Protein AF-A0A3Q3ERE9-F1 (afdb_monomer)

Radius of gyration: 40.58 Å; Cα contacts (8 Å, |Δi|>4): 158; chains: 1; bounding box: 87×91×85 Å

Sequence (249 aa):
MAESADMEQLLVSFKKFAIHGDTKATGKELNGKNWAKLCKDCKIIDGKGVTSTDVDIVFSKVKQKTSRVITYEEFRRALEDLAPKRFKGQSKEEAVESIFKLVEGKEPNNVGVTKVAKKGAVDRLTDASKYTGSHKERFDETGKGKGREGREELVENTGYVGSYRNAGTYDTKPSFSGSRLHVLTFLQRSNNPGQKETLKELRLCCILCSLFTFLCYFASICFTVFYKSIRRHLHPLTDNYFQLFRINL

Organism: NCBI:txid56723

Nearest PDB structures (foldseek):
  2jrf-assembly1_A  TM=6.034E-01  e=4.380E-16  Homo sapiens
  1wlm-assembly1_A  TM=7.510E-01  e=6.098E-13  Mus musculus
  7sqc-assembly1_2E  TM=7.998E-01  e=1.387E-02  Chlamydomonas reinhardtii
  7n6g-assembly1_5Z  TM=8.631E-01  e=5.033E-01  Chlamydomonas reinhardtii
  7n6g-assembly1_1S  TM=3.176E-01  e=3.587E+00  Chlamydomonas reinhardtii

Secondary structure (DSSP, 8-state):
-HHHHHHHHHHHHHHHHHSTT-TT--SSEEEHHHHHHHHHHTT---SSSS-HHHHHHHHHHHS-TT-SEEEHHHHHHHHHHHHHHHSTTS-HHHHHHHHHHHHTT-----TT------SHHHHHHH-GGG--THHHHTB-TTS-B-TTTTTS-----SS--TT-S-TT-SS---------------S-----TTSSSHHHHHHHHHHHHHHHHHHHHHHHHHHHHHHHHHTTS--SSSSSSSSSSSS--

Structure (mmCIF, N/CA/C/O backbone):
data_AF-A0A3Q3ERE9-F1
#
_entry.id   AF-A0A3Q3ERE9-F1
#
loop_
_atom_site.group_PDB
_atom_site.id
_atom_site.type_symbol
_atom_site.label_atom_id
_atom_site.label_alt_id
_atom_site.label_comp_id
_atom_site.label_asym_id
_atom_site.label_entity_id
_atom_site.label_seq_id
_atom_site.pdbx_PDB_ins_code
_atom_site.Cartn_x
_atom_site.Cartn_y
_atom_site.Cartn_z
_atom_site.occupancy
_atom_site.B_iso_or_equiv
_atom_site.auth_seq_id
_atom_site.auth_comp_id
_atom_site.auth_asym_id
_atom_site.auth_atom_id
_atom_site.pdbx_PDB_model_num
ATOM 1 N N . MET A 1 1 ? 5.428 18.338 24.657 1.00 47.59 1 MET A N 1
ATOM 2 C CA . MET A 1 1 ? 6.675 17.962 23.949 1.00 47.59 1 MET A CA 1
ATOM 3 C C . MET A 1 1 ? 6.671 16.513 23.454 1.00 47.59 1 MET A C 1
ATOM 5 O O . MET A 1 1 ? 7.331 16.265 22.459 1.00 47.59 1 MET A O 1
ATOM 9 N N . ALA A 1 2 ? 5.948 15.572 24.086 1.00 54.53 2 ALA A N 1
ATOM 10 C CA . ALA A 1 2 ? 5.851 14.181 23.607 1.00 54.53 2 ALA A CA 1
ATOM 11 C C . ALA A 1 2 ? 4.916 14.015 22.387 1.00 54.53 2 ALA A C 1
ATOM 13 O O . ALA A 1 2 ? 5.331 13.447 21.386 1.00 54.53 2 ALA A O 1
ATOM 14 N N . GLU A 1 3 ? 3.726 14.630 22.399 1.00 57.66 3 GLU A N 1
ATOM 15 C CA . GLU A 1 3 ? 2.745 14.499 21.300 1.00 57.66 3 GLU A CA 1
ATOM 16 C C . GLU A 1 3 ? 3.256 14.970 19.925 1.00 57.66 3 GLU A C 1
ATOM 18 O O . GLU A 1 3 ? 2.825 14.462 18.894 1.00 57.66 3 GLU A O 1
ATOM 23 N N . SER A 1 4 ? 4.189 15.928 19.869 1.00 62.47 4 SER A N 1
ATOM 24 C CA . SER A 1 4 ? 4.764 16.385 18.597 1.00 62.47 4 SER A CA 1
ATOM 25 C C . SER A 1 4 ? 5.722 15.363 17.979 1.00 62.47 4 SER A C 1
ATOM 27 O O . SER A 1 4 ? 5.799 15.274 16.757 1.00 62.47 4 SER A O 1
ATOM 29 N N . ALA A 1 5 ? 6.427 14.579 18.800 1.00 69.00 5 ALA A N 1
ATOM 30 C CA . ALA A 1 5 ? 7.388 13.587 18.323 1.00 69.00 5 ALA A CA 1
ATOM 31 C C . ALA A 1 5 ? 6.684 12.353 17.735 1.00 69.00 5 ALA A C 1
ATOM 33 O O . ALA A 1 5 ? 7.077 11.862 16.676 1.00 69.00 5 ALA A O 1
ATOM 34 N N . ASP A 1 6 ? 5.602 11.906 18.371 1.00 71.06 6 ASP A N 1
ATOM 35 C CA . ASP A 1 6 ? 4.792 10.771 17.906 1.00 71.06 6 ASP A CA 1
ATOM 36 C C . ASP A 1 6 ? 4.161 11.089 16.536 1.00 71.06 6 ASP A C 1
ATOM 38 O O . ASP A 1 6 ? 4.227 10.317 15.573 1.00 71.06 6 ASP A O 1
ATOM 42 N N . MET A 1 7 ? 3.690 12.331 16.387 1.00 76.94 7 MET A N 1
ATOM 43 C CA . MET A 1 7 ? 3.167 12.867 15.132 1.00 76.94 7 MET A CA 1
ATOM 44 C C . MET A 1 7 ? 4.201 12.930 13.997 1.00 76.94 7 MET A C 1
ATOM 46 O O . MET A 1 7 ? 3.848 12.719 12.830 1.00 76.94 7 MET A O 1
ATOM 50 N N . GLU A 1 8 ? 5.471 13.196 14.306 1.00 84.88 8 GLU A N 1
ATOM 51 C CA . GLU A 1 8 ? 6.558 13.162 13.323 1.00 84.88 8 GLU A CA 1
ATOM 52 C C . GLU A 1 8 ? 6.889 11.729 12.892 1.00 84.88 8 GLU A C 1
ATOM 54 O O . GLU A 1 8 ? 7.073 11.473 11.698 1.00 84.88 8 GLU A O 1
ATOM 59 N N . GLN A 1 9 ? 6.911 10.774 13.825 1.00 86.94 9 GLN A N 1
ATOM 60 C CA . GLN A 1 9 ? 7.178 9.365 13.517 1.00 86.94 9 GLN A CA 1
ATOM 61 C C . GLN A 1 9 ? 6.081 8.740 12.649 1.00 86.94 9 GLN A C 1
ATOM 63 O O . GLN A 1 9 ? 6.376 7.963 11.727 1.00 86.94 9 GLN A O 1
ATOM 68 N N . LEU A 1 10 ? 4.823 9.118 12.884 1.00 88.56 10 LEU A N 1
ATOM 69 C CA . LEU A 1 10 ? 3.699 8.730 12.037 1.00 88.56 10 LEU A CA 1
ATOM 70 C C . LEU A 1 10 ? 3.871 9.262 10.607 1.00 88.56 10 LEU A C 1
ATOM 72 O O . LEU A 1 10 ? 3.704 8.520 9.635 1.00 88.56 10 LEU A O 1
ATOM 76 N N . LEU A 1 11 ? 4.277 10.527 10.466 1.00 89.50 11 LEU A N 1
ATOM 77 C CA . LEU A 1 11 ? 4.526 11.169 9.174 1.00 89.50 11 LEU A CA 1
ATOM 78 C C . LEU A 1 11 ? 5.708 10.523 8.435 1.00 89.50 11 LEU A C 1
ATOM 80 O O . LEU A 1 11 ? 5.634 10.279 7.227 1.00 89.50 11 LEU A O 1
ATOM 84 N N . VAL A 1 12 ? 6.789 10.194 9.145 1.00 91.31 12 VAL A N 1
ATOM 85 C CA . VAL A 1 12 ? 7.937 9.467 8.581 1.00 91.31 12 VAL A CA 1
ATOM 86 C C . VAL A 1 12 ? 7.499 8.109 8.038 1.00 91.31 12 VAL A C 1
ATOM 88 O O . VAL A 1 12 ? 7.848 7.757 6.909 1.00 91.31 12 VAL A O 1
ATOM 91 N N . SER A 1 13 ? 6.697 7.371 8.803 1.00 91.19 13 SER A N 1
ATOM 92 C CA . SER A 1 13 ? 6.169 6.070 8.384 1.00 91.19 13 SER A CA 1
ATOM 93 C C . SER A 1 13 ? 5.271 6.233 7.151 1.00 91.19 13 SER A C 1
ATOM 95 O O . SER A 1 13 ? 5.498 5.575 6.135 1.00 91.19 13 SER A O 1
ATOM 97 N N . PHE A 1 14 ? 4.348 7.201 7.160 1.00 92.00 14 PHE A N 1
ATOM 98 C CA . PHE A 1 14 ? 3.516 7.553 6.003 1.00 92.00 14 PHE A CA 1
ATOM 99 C C . PHE A 1 14 ? 4.353 7.812 4.742 1.00 92.00 14 PHE A C 1
ATOM 101 O O . PHE A 1 14 ? 4.089 7.211 3.700 1.00 92.00 14 PHE A O 1
ATOM 108 N N . LYS A 1 15 ? 5.408 8.632 4.835 1.00 91.75 15 LYS A N 1
ATOM 109 C CA . LYS A 1 15 ? 6.308 8.923 3.706 1.00 91.75 15 LYS A CA 1
ATOM 110 C C . LYS A 1 15 ? 6.976 7.663 3.158 1.00 91.75 15 LYS A C 1
ATOM 112 O O . LYS A 1 15 ? 7.018 7.494 1.940 1.00 91.75 15 LYS A O 1
ATOM 117 N N . LYS A 1 16 ? 7.458 6.766 4.028 1.00 91.12 16 LYS A N 1
ATOM 118 C CA . LYS A 1 16 ? 8.084 5.494 3.618 1.00 91.12 16 LYS A CA 1
ATOM 119 C C . LYS A 1 16 ? 7.116 4.613 2.827 1.00 91.12 16 LYS A C 1
ATOM 121 O O . LYS A 1 16 ? 7.507 4.042 1.811 1.00 91.12 16 LYS A O 1
ATOM 126 N N . PHE A 1 17 ? 5.854 4.527 3.250 1.00 91.25 17 PHE A N 1
ATOM 127 C CA . PHE A 1 17 ? 4.822 3.790 2.513 1.00 91.25 17 PHE A CA 1
ATOM 128 C C . PHE A 1 17 ? 4.352 4.525 1.248 1.00 91.25 17 PHE A C 1
ATOM 130 O O . PHE A 1 17 ? 4.029 3.877 0.256 1.00 91.25 17 PHE A O 1
ATOM 137 N N . ALA A 1 18 ? 4.346 5.858 1.237 1.00 91.69 18 ALA A N 1
ATOM 138 C CA . ALA A 1 18 ? 3.939 6.661 0.087 1.00 91.69 18 ALA A CA 1
ATOM 139 C C . ALA A 1 18 ? 4.887 6.507 -1.113 1.00 91.69 18 ALA A C 1
ATOM 141 O O . ALA A 1 18 ? 4.423 6.342 -2.237 1.00 91.69 18 ALA A O 1
ATOM 142 N N . ILE A 1 19 ? 6.203 6.474 -0.880 1.00 91.12 19 ILE A N 1
ATOM 143 C CA . ILE A 1 19 ? 7.209 6.272 -1.943 1.00 91.12 19 ILE A CA 1
ATOM 144 C C . ILE A 1 19 ? 7.389 4.801 -2.348 1.00 91.12 19 ILE A C 1
ATOM 146 O O . ILE A 1 19 ? 8.112 4.480 -3.292 1.00 91.12 19 ILE A O 1
ATOM 150 N N . HIS A 1 20 ? 6.778 3.874 -1.611 1.00 88.44 20 HIS A N 1
ATOM 151 C CA . HIS A 1 20 ? 7.013 2.453 -1.803 1.00 88.44 20 HIS A CA 1
ATOM 152 C C . HIS A 1 20 ? 6.483 1.969 -3.159 1.00 88.44 20 HIS A C 1
ATOM 154 O O . HIS A 1 20 ? 5.285 2.031 -3.436 1.00 88.44 20 HIS A O 1
ATOM 160 N N . GLY A 1 21 ? 7.383 1.434 -3.987 1.00 82.81 21 GLY A N 1
ATOM 161 C CA . GLY A 1 21 ? 7.050 0.852 -5.288 1.00 82.81 21 GLY A CA 1
ATOM 162 C C . GLY A 1 21 ? 6.813 1.862 -6.414 1.00 82.81 21 GLY A C 1
ATOM 163 O O . GLY A 1 21 ? 6.574 1.426 -7.537 1.00 82.81 21 GLY A O 1
ATOM 164 N N . ASP A 1 22 ? 6.914 3.167 -6.144 1.00 80.62 22 ASP A N 1
ATOM 165 C CA . ASP A 1 22 ? 6.691 4.220 -7.135 1.00 80.62 22 ASP A CA 1
ATOM 166 C C . ASP A 1 22 ? 7.831 5.249 -7.076 1.00 80.62 22 ASP A C 1
ATOM 168 O O . ASP A 1 22 ? 7.859 6.151 -6.241 1.00 80.62 22 ASP A O 1
ATOM 172 N N . THR A 1 23 ? 8.826 5.096 -7.954 1.00 78.31 23 THR A N 1
ATOM 173 C CA . THR A 1 23 ? 10.078 5.879 -7.919 1.00 78.31 23 THR A CA 1
ATOM 174 C C . THR A 1 23 ? 9.893 7.365 -8.228 1.00 78.31 23 THR A C 1
ATOM 176 O O . THR A 1 23 ? 10.812 8.152 -8.015 1.00 78.31 23 THR A O 1
ATOM 179 N N . LYS A 1 24 ? 8.716 7.760 -8.725 1.00 81.00 24 LYS A N 1
ATOM 180 C CA . LYS A 1 24 ? 8.357 9.154 -9.023 1.00 81.00 24 LYS A CA 1
ATOM 181 C C . LYS A 1 24 ? 7.573 9.831 -7.896 1.00 81.00 24 LYS A C 1
ATOM 183 O O . LYS A 1 24 ? 7.358 11.040 -7.957 1.00 81.00 24 LYS A O 1
ATOM 188 N N . ALA A 1 25 ? 7.110 9.080 -6.898 1.00 83.88 25 ALA A N 1
ATOM 189 C CA . ALA A 1 25 ? 6.264 9.625 -5.848 1.00 83.88 25 ALA A CA 1
ATOM 190 C C . ALA A 1 25 ? 7.058 10.546 -4.907 1.00 83.88 25 ALA A C 1
ATOM 192 O O . ALA A 1 25 ? 8.136 10.208 -4.429 1.00 83.88 25 ALA A O 1
ATOM 193 N N . THR A 1 26 ? 6.491 11.712 -4.590 1.00 81.00 26 THR A N 1
ATOM 194 C CA . THR A 1 26 ? 7.110 12.718 -3.703 1.00 81.00 26 THR A CA 1
ATOM 195 C C . THR A 1 26 ? 6.908 12.408 -2.211 1.00 81.00 26 THR A C 1
ATOM 197 O O . THR A 1 26 ? 7.398 13.132 -1.350 1.00 81.00 26 THR A O 1
ATOM 200 N N . GLY A 1 27 ? 6.143 11.362 -1.879 1.00 84.06 27 GLY A N 1
ATOM 201 C CA . GLY A 1 27 ? 5.824 11.002 -0.493 1.00 84.06 27 GLY A CA 1
ATOM 202 C C . GLY A 1 27 ? 4.788 11.911 0.186 1.00 84.06 27 GLY A C 1
ATOM 203 O O . GLY A 1 27 ? 4.630 11.850 1.401 1.00 84.06 27 GLY A O 1
ATOM 204 N N . LYS A 1 28 ? 4.104 12.773 -0.580 1.00 87.94 28 LYS A N 1
ATOM 205 C CA . LYS A 1 28 ? 3.024 13.652 -0.088 1.00 87.94 28 LYS A CA 1
ATOM 206 C C . LYS A 1 28 ? 1.650 12.976 -0.094 1.00 87.94 28 LYS A C 1
ATOM 208 O O . LYS A 1 28 ? 0.767 13.369 0.661 1.00 87.94 28 LYS A O 1
ATOM 213 N N . GLU A 1 29 ? 1.490 11.968 -0.941 1.00 91.44 29 GLU A N 1
ATOM 214 C CA . GLU A 1 29 ? 0.224 11.305 -1.236 1.00 91.44 29 GLU A CA 1
ATOM 215 C C . GLU A 1 29 ? 0.404 9.789 -1.161 1.00 91.44 29 GLU A C 1
ATOM 217 O O . GLU A 1 29 ? 1.455 9.262 -1.530 1.00 91.44 29 GLU A O 1
ATOM 222 N N . LEU A 1 30 ? -0.629 9.085 -0.702 1.00 92.25 30 LEU A N 1
ATOM 223 C CA . LEU A 1 30 ? -0.622 7.638 -0.516 1.00 92.25 30 LEU A CA 1
ATOM 224 C C . LEU A 1 30 ? -1.671 6.976 -1.413 1.00 92.25 30 LEU A C 1
ATOM 226 O O . LEU A 1 30 ? -2.850 7.319 -1.380 1.00 92.25 30 LEU A O 1
ATOM 230 N N . ASN A 1 31 ? -1.249 5.993 -2.207 1.00 92.56 31 ASN A N 1
ATOM 231 C CA . ASN A 1 31 ? -2.138 5.193 -3.053 1.00 92.56 31 ASN A CA 1
ATOM 232 C C . ASN A 1 31 ? -2.870 4.118 -2.224 1.00 92.56 31 ASN A C 1
ATOM 234 O O . ASN A 1 31 ? -2.303 3.578 -1.273 1.00 92.56 31 ASN A O 1
ATOM 238 N N . GLY A 1 32 ? -4.082 3.734 -2.632 1.00 91.69 32 GLY A N 1
ATOM 239 C CA . GLY A 1 32 ? -4.880 2.675 -2.002 1.00 91.69 32 GLY A CA 1
ATOM 240 C C . GLY A 1 32 ? -4.139 1.343 -1.862 1.00 91.69 32 GLY A C 1
ATOM 241 O O . GLY A 1 32 ? -4.223 0.694 -0.823 1.00 91.69 32 GLY A O 1
ATOM 242 N N . LYS A 1 33 ? -3.307 0.973 -2.847 1.00 91.19 33 LYS A N 1
ATOM 243 C CA . LYS A 1 33 ? -2.449 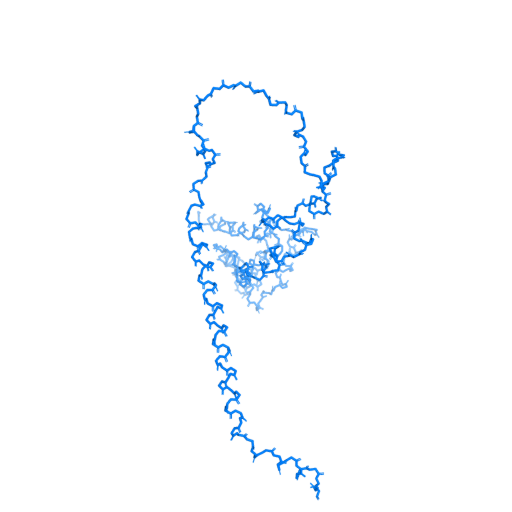-0.224 -2.747 1.00 91.19 33 LYS A CA 1
ATOM 244 C C . LYS A 1 33 ? -1.460 -0.132 -1.577 1.00 91.19 33 LYS A C 1
ATOM 246 O O . LYS A 1 33 ? -1.280 -1.104 -0.841 1.00 91.19 33 LYS A O 1
ATOM 251 N N . ASN A 1 34 ? -0.814 1.022 -1.412 1.00 92.50 34 ASN A N 1
ATOM 252 C CA . ASN A 1 34 ? 0.181 1.239 -0.362 1.00 92.50 34 ASN A CA 1
ATOM 253 C C . ASN A 1 34 ? -0.485 1.421 1.007 1.00 92.50 34 ASN A C 1
ATOM 255 O O . ASN A 1 34 ? 0.049 0.938 1.999 1.00 92.50 34 ASN A O 1
ATOM 259 N N . TRP A 1 35 ? -1.679 2.014 1.053 1.00 93.94 35 TRP A N 1
ATOM 260 C CA . TRP A 1 35 ? -2.539 2.045 2.237 1.00 93.94 35 TRP A CA 1
ATOM 261 C C . TRP A 1 35 ? -2.904 0.636 2.716 1.00 93.94 35 TRP A C 1
ATOM 263 O O . TRP A 1 35 ? -2.627 0.281 3.860 1.00 93.94 35 TRP A O 1
ATOM 273 N N . ALA A 1 36 ? -3.418 -0.217 1.827 1.00 92.94 36 ALA A 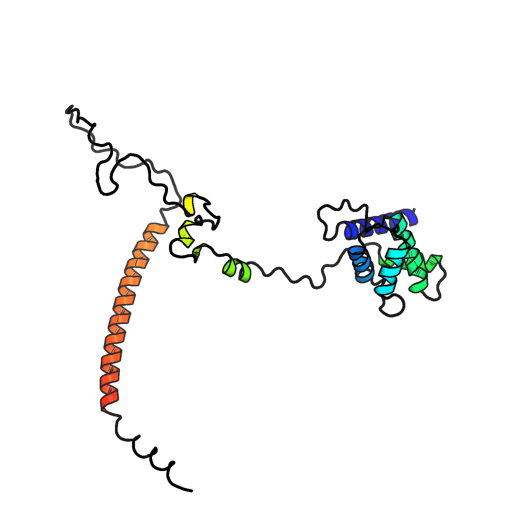N 1
ATOM 274 C CA . ALA A 1 36 ? -3.727 -1.601 2.169 1.00 92.94 36 ALA A CA 1
ATOM 275 C C . ALA A 1 36 ? -2.478 -2.370 2.638 1.00 92.94 36 ALA A C 1
ATOM 277 O O . ALA A 1 36 ? -2.564 -3.197 3.547 1.00 92.94 36 ALA A O 1
ATOM 278 N N . LYS A 1 37 ? -1.303 -2.088 2.053 1.00 91.44 37 LYS A N 1
ATOM 279 C CA . LYS A 1 37 ? -0.020 -2.649 2.504 1.00 91.44 37 LYS A CA 1
ATOM 280 C C . LYS A 1 37 ? 0.353 -2.165 3.908 1.00 91.44 37 LYS A C 1
ATOM 282 O O . LYS A 1 37 ? 0.687 -2.996 4.744 1.00 91.44 37 LYS A O 1
ATOM 287 N N . LEU A 1 38 ? 0.239 -0.867 4.184 1.00 92.69 38 LEU A N 1
ATOM 288 C CA . LEU A 1 38 ? 0.490 -0.285 5.504 1.00 92.69 38 LEU A CA 1
ATOM 289 C C . LEU A 1 38 ? -0.391 -0.947 6.562 1.00 92.69 38 LEU A C 1
ATOM 291 O O . LEU A 1 38 ? 0.124 -1.404 7.578 1.00 92.69 38 LEU A O 1
ATOM 295 N N . CYS A 1 39 ? -1.693 -1.098 6.305 1.00 92.38 39 CYS A N 1
ATOM 296 C CA . CYS A 1 39 ? -2.602 -1.746 7.250 1.00 92.38 39 CYS A CA 1
ATOM 297 C C . CYS A 1 39 ? -2.252 -3.222 7.515 1.00 92.38 39 CYS A C 1
ATOM 299 O O . CYS A 1 39 ? -2.465 -3.709 8.628 1.00 92.38 39 CYS A O 1
ATOM 301 N N . LYS A 1 40 ? -1.685 -3.932 6.531 1.00 90.25 40 LYS A N 1
ATOM 302 C CA . LYS A 1 40 ? -1.185 -5.308 6.700 1.00 90.25 40 LYS A CA 1
ATOM 303 C C . LYS A 1 40 ? 0.126 -5.344 7.490 1.00 90.25 40 LYS A C 1
ATOM 305 O O . LYS A 1 40 ? 0.206 -6.048 8.494 1.00 90.25 40 LYS A O 1
ATOM 310 N N . ASP A 1 41 ? 1.121 -4.553 7.095 1.00 89.81 41 ASP A N 1
ATOM 311 C CA . ASP A 1 41 ? 2.460 -4.531 7.707 1.00 89.81 41 ASP A CA 1
ATOM 312 C C . ASP A 1 41 ? 2.416 -3.994 9.157 1.00 89.81 41 ASP A C 1
ATOM 314 O O . ASP A 1 41 ? 3.118 -4.472 10.061 1.00 89.81 41 ASP A O 1
ATOM 318 N N . CYS A 1 42 ? 1.513 -3.048 9.423 1.00 90.50 42 CYS A N 1
ATOM 319 C CA . CYS A 1 42 ? 1.247 -2.513 10.758 1.00 90.50 42 CYS A CA 1
ATOM 320 C C . CYS A 1 42 ? 0.346 -3.428 11.605 1.00 90.50 42 CYS A C 1
ATOM 322 O O . CYS A 1 42 ? 0.171 -3.174 12.792 1.00 90.50 42 CYS A O 1
ATOM 324 N N . LYS A 1 43 ? -0.170 -4.534 11.040 1.00 87.69 43 LYS A N 1
ATOM 325 C CA . LYS A 1 43 ? -1.105 -5.473 11.691 1.00 87.69 43 LYS A CA 1
ATOM 326 C C . LYS A 1 43 ? -2.419 -4.821 12.156 1.00 87.69 43 LYS A C 1
ATOM 328 O O . LYS A 1 43 ? -3.062 -5.315 13.085 1.00 87.69 43 LYS A O 1
ATOM 333 N N . ILE A 1 44 ? -2.840 -3.744 11.484 1.00 88.81 44 ILE A N 1
ATOM 334 C CA . ILE A 1 44 ? -4.146 -3.086 11.685 1.00 88.81 44 ILE A CA 1
ATOM 335 C C . ILE A 1 44 ? -5.283 -4.016 11.245 1.00 88.81 44 ILE A C 1
ATOM 337 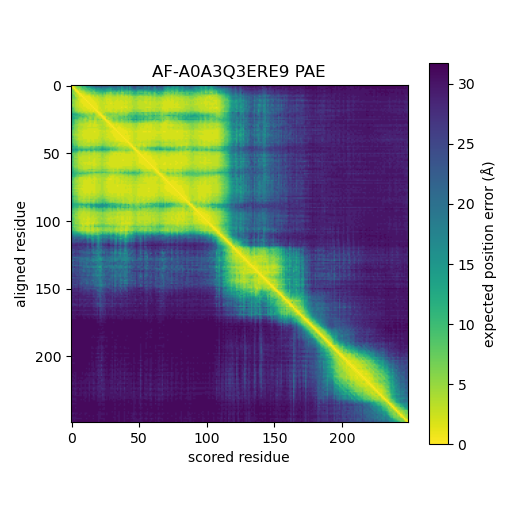O O . ILE A 1 44 ? -6.344 -4.035 11.865 1.00 88.81 44 ILE A O 1
ATOM 341 N N . ILE A 1 45 ? -5.040 -4.848 10.231 1.00 89.25 45 ILE A N 1
ATOM 342 C CA . ILE A 1 45 ? -5.918 -5.963 9.860 1.00 89.25 45 ILE A CA 1
ATOM 343 C C . ILE A 1 45 ? -5.625 -7.131 10.815 1.00 89.25 45 ILE A C 1
ATOM 345 O O . ILE A 1 45 ? -4.537 -7.703 10.777 1.00 89.25 45 ILE A O 1
ATOM 349 N N . ASP A 1 46 ? -6.572 -7.465 11.698 1.00 82.75 46 ASP A N 1
ATOM 350 C CA . ASP A 1 46 ? -6.501 -8.624 12.616 1.00 82.75 46 ASP A CA 1
ATOM 351 C C . ASP A 1 46 ? -7.101 -9.888 12.009 1.00 82.75 46 ASP A C 1
ATOM 353 O O . ASP A 1 46 ? 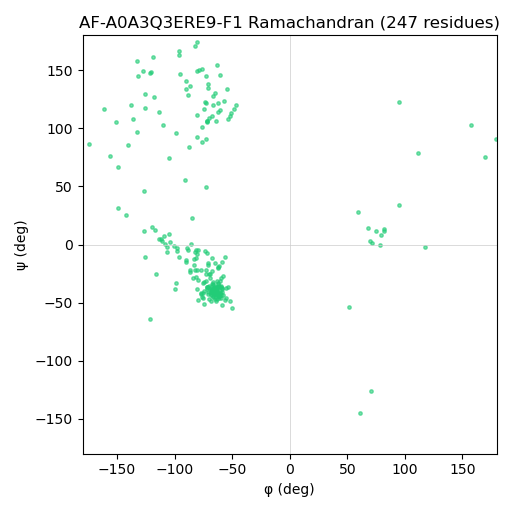-6.946 -10.967 12.580 1.00 82.75 46 ASP A O 1
ATOM 357 N N . GLY A 1 47 ? -7.833 -9.761 10.899 1.00 77.25 47 GLY A N 1
ATOM 358 C CA . GLY A 1 47 ? -8.649 -10.851 10.372 1.00 77.25 47 GLY A CA 1
ATOM 359 C C . GLY A 1 47 ? -9.839 -11.208 11.271 1.00 77.25 47 GLY A C 1
ATOM 360 O O . GLY A 1 47 ? -10.430 -12.266 11.082 1.00 77.25 47 GLY A O 1
ATOM 361 N N . LYS A 1 48 ? -10.191 -10.351 12.243 1.00 79.69 48 LYS A N 1
ATOM 362 C CA . LYS A 1 48 ? -11.334 -10.539 13.150 1.00 79.69 48 LYS A CA 1
ATOM 363 C C . LYS A 1 48 ? -12.316 -9.377 13.042 1.00 79.69 48 LYS A C 1
ATOM 365 O O . LYS A 1 48 ? -13.460 -9.577 12.654 1.00 79.69 48 LYS A O 1
ATOM 370 N N . GLY A 1 49 ? -11.876 -8.175 13.414 1.00 79.56 49 GLY A N 1
ATOM 371 C CA . GLY A 1 49 ? -12.698 -6.967 13.430 1.00 79.56 49 GLY A CA 1
ATOM 372 C C . GLY A 1 49 ? -12.490 -6.076 12.211 1.00 79.56 49 GLY A C 1
ATOM 373 O O . GLY A 1 49 ? -13.456 -5.518 11.702 1.00 79.56 49 GLY A O 1
ATOM 374 N N . VAL A 1 50 ? -11.248 -5.959 11.736 1.00 88.19 50 VAL A N 1
ATOM 375 C CA . VAL A 1 50 ? -10.884 -5.150 10.568 1.00 88.19 50 VAL A CA 1
ATOM 376 C C . VAL A 1 50 ? -10.423 -6.076 9.453 1.00 88.19 50 VAL A C 1
ATOM 378 O O . VAL A 1 50 ? -9.382 -6.730 9.556 1.00 88.19 50 VAL A O 1
ATOM 381 N N . THR A 1 51 ? -11.201 -6.119 8.373 1.00 91.88 51 THR A N 1
ATOM 382 C CA . THR A 1 51 ? -10.891 -6.903 7.170 1.00 91.88 51 THR A CA 1
ATOM 383 C C . THR A 1 51 ? -10.209 -6.048 6.097 1.00 91.88 51 THR A C 1
ATOM 385 O O . THR A 1 51 ? -10.216 -4.820 6.165 1.00 91.88 51 THR A O 1
ATOM 388 N N . SER A 1 52 ? -9.626 -6.673 5.065 1.00 90.81 52 SER A N 1
ATOM 389 C CA . SER A 1 52 ? -9.101 -5.924 3.908 1.00 90.81 52 SER A CA 1
ATOM 390 C C . SER A 1 52 ? -10.188 -5.099 3.219 1.00 90.81 52 SER A C 1
ATOM 392 O O . SER A 1 52 ? -9.939 -3.965 2.831 1.00 90.81 52 SER A O 1
ATOM 394 N N . THR A 1 53 ? -11.406 -5.638 3.145 1.00 93.00 53 THR A N 1
ATOM 395 C CA . THR A 1 53 ? -12.560 -4.945 2.571 1.00 93.00 53 THR A CA 1
ATOM 396 C C . THR A 1 53 ? -12.908 -3.691 3.370 1.00 93.00 53 THR A C 1
ATOM 398 O O . THR A 1 53 ? -13.158 -2.646 2.779 1.00 93.00 53 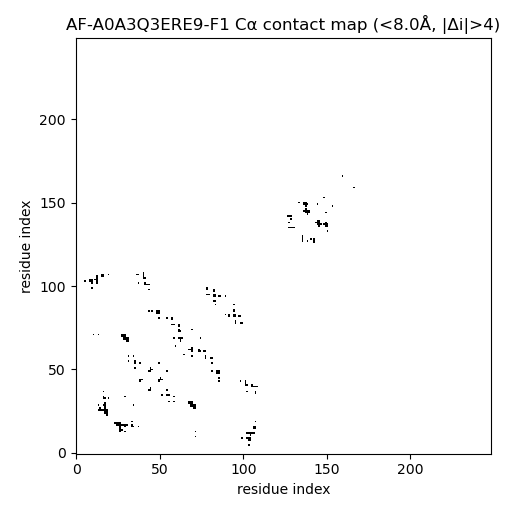THR A O 1
ATOM 401 N N . ASP A 1 54 ? -12.865 -3.745 4.707 1.00 91.75 54 ASP A N 1
ATOM 402 C CA . ASP A 1 54 ? -13.079 -2.559 5.549 1.00 91.75 54 ASP A CA 1
ATOM 403 C C . ASP A 1 54 ? -12.044 -1.466 5.284 1.00 91.75 54 ASP A C 1
ATOM 405 O O . ASP A 1 54 ? -12.392 -0.288 5.216 1.00 91.75 54 ASP A O 1
ATOM 409 N N . VAL A 1 55 ? -10.779 -1.856 5.125 1.00 93.62 55 VAL A N 1
ATOM 410 C CA . VAL A 1 55 ? -9.671 -0.940 4.833 1.00 93.62 55 VAL A CA 1
ATOM 411 C C . VAL A 1 55 ? -9.877 -0.240 3.486 1.00 93.62 55 VAL A C 1
ATOM 413 O O . VAL A 1 55 ? -9.674 0.974 3.395 1.00 93.62 55 VAL A O 1
ATOM 416 N N . ASP A 1 56 ? -10.338 -0.970 2.468 1.00 93.06 56 ASP A N 1
ATOM 417 C CA . ASP A 1 56 ? -10.647 -0.425 1.140 1.00 93.06 56 ASP A CA 1
ATOM 418 C C . ASP A 1 56 ? -11.898 0.477 1.148 1.00 93.06 56 ASP A C 1
ATOM 420 O O . ASP A 1 56 ? -11.937 1.510 0.466 1.00 93.06 56 ASP A O 1
ATOM 424 N N . ILE A 1 57 ? -12.909 0.138 1.959 1.00 94.06 57 ILE A N 1
ATOM 425 C CA . ILE A 1 57 ? -14.103 0.973 2.168 1.00 94.06 57 ILE A CA 1
ATOM 426 C C . ILE A 1 57 ? -13.716 2.294 2.836 1.00 94.06 57 ILE A C 1
ATOM 428 O O . ILE A 1 57 ? -14.115 3.355 2.357 1.00 94.06 57 ILE A O 1
ATOM 432 N N . VAL A 1 58 ? -12.925 2.253 3.915 1.00 94.56 58 VAL A N 1
ATOM 433 C CA . VAL 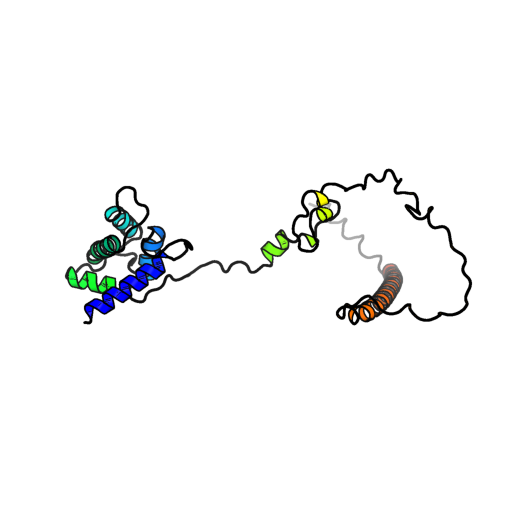A 1 58 ? -12.481 3.466 4.620 1.00 94.56 58 VAL A CA 1
ATOM 434 C C . VAL A 1 58 ? -11.643 4.345 3.698 1.00 94.56 58 VAL A C 1
ATOM 436 O O . VAL A 1 58 ? -11.900 5.544 3.617 1.00 94.56 58 VAL A O 1
ATOM 439 N N . PHE A 1 59 ? -10.724 3.758 2.926 1.00 94.50 59 PHE A N 1
ATOM 440 C CA . PHE A 1 59 ? -9.960 4.495 1.918 1.00 94.50 59 PHE A CA 1
ATOM 441 C C . PHE A 1 59 ? -10.879 5.224 0.932 1.00 94.50 59 PHE A C 1
ATOM 443 O O . PHE A 1 59 ? -10.701 6.407 0.649 1.00 94.50 59 PHE A O 1
ATOM 450 N N . SER A 1 60 ? -11.903 4.524 0.438 1.00 94.38 60 SER A N 1
ATOM 451 C CA . SER A 1 60 ? -12.866 5.081 -0.512 1.00 94.38 60 SER A CA 1
ATOM 452 C C . SER A 1 60 ? -13.780 6.146 0.090 1.00 94.38 60 SER A C 1
ATOM 454 O O . SER A 1 60 ? -14.260 7.006 -0.644 1.00 94.38 60 SER A O 1
ATOM 456 N N . LYS A 1 61 ? -14.001 6.100 1.406 1.00 93.81 61 LYS A N 1
ATOM 457 C CA . LYS A 1 61 ? -14.794 7.074 2.158 1.00 93.81 61 LYS A CA 1
ATOM 458 C C . LYS A 1 61 ? -14.028 8.376 2.402 1.00 93.81 61 LYS A C 1
ATOM 460 O O . LYS A 1 61 ? -14.623 9.441 2.276 1.00 93.81 61 LYS A O 1
ATOM 465 N N . VAL A 1 62 ? -12.744 8.298 2.766 1.00 93.62 62 VAL A N 1
ATOM 466 C CA . VAL A 1 62 ? -11.943 9.493 3.094 1.00 93.62 62 VAL A CA 1
ATOM 467 C C . VAL A 1 62 ? -11.404 10.210 1.864 1.00 93.62 62 VAL A C 1
ATOM 469 O O . VAL A 1 62 ? -11.184 11.415 1.920 1.00 93.62 62 VAL A O 1
ATOM 472 N N . LYS A 1 63 ? -11.189 9.488 0.758 1.00 92.75 63 LYS A N 1
ATOM 473 C CA . LYS A 1 63 ? -10.670 10.073 -0.477 1.00 92.75 63 LYS A CA 1
ATOM 474 C C . LYS A 1 63 ? -11.753 10.850 -1.216 1.00 92.75 63 LYS A C 1
ATOM 476 O O . LYS A 1 63 ? -12.925 10.473 -1.232 1.00 92.75 63 LYS A O 1
ATOM 481 N N . GLN A 1 64 ? -11.345 11.874 -1.955 1.00 90.38 64 GLN A N 1
ATOM 482 C CA . GLN A 1 64 ? -12.245 12.572 -2.875 1.00 90.38 64 GLN A CA 1
ATOM 483 C C . GLN A 1 64 ? -12.788 11.621 -3.965 1.00 90.38 64 GLN A C 1
ATOM 485 O O . GLN A 1 64 ? -12.072 10.731 -4.434 1.00 90.38 64 GLN A O 1
ATOM 490 N N . LYS A 1 65 ? -14.043 11.825 -4.410 1.00 84.31 65 LYS A N 1
ATOM 491 C CA . LYS A 1 65 ? -14.825 10.888 -5.261 1.00 84.31 65 LYS A CA 1
ATOM 492 C C . LYS A 1 65 ? -14.180 10.465 -6.596 1.00 84.31 65 LYS A C 1
ATOM 494 O O . LYS A 1 65 ? -14.620 9.484 -7.182 1.00 84.31 65 LYS A O 1
ATOM 499 N N . THR A 1 66 ? -13.090 11.096 -7.020 1.00 86.69 66 THR A N 1
ATOM 500 C CA . THR A 1 66 ? -12.353 10.760 -8.254 1.00 86.69 66 THR A CA 1
ATOM 501 C C . THR A 1 66 ? -10.864 10.487 -8.005 1.00 86.69 66 THR A C 1
ATOM 503 O O . THR A 1 66 ? -10.165 9.971 -8.877 1.00 86.69 66 THR A O 1
ATOM 506 N N . SER A 1 67 ? -10.363 10.785 -6.803 1.00 88.88 67 SER A N 1
ATOM 507 C CA . SER A 1 67 ? -8.950 10.607 -6.483 1.00 88.88 67 SER A CA 1
ATOM 508 C C . SER A 1 67 ? -8.591 9.127 -6.330 1.00 88.88 67 SER A C 1
ATOM 510 O O . SER A 1 67 ? -9.381 8.311 -5.838 1.00 88.88 67 SER A O 1
ATOM 512 N N . ARG A 1 68 ? -7.371 8.777 -6.749 1.00 89.56 68 ARG A N 1
ATOM 513 C CA . ARG A 1 68 ? -6.754 7.456 -6.528 1.00 89.56 68 ARG A CA 1
ATOM 514 C C . ARG A 1 68 ? -5.803 7.444 -5.328 1.00 89.56 68 ARG A C 1
ATOM 516 O O . ARG A 1 68 ? -5.282 6.391 -4.969 1.00 89.56 68 ARG A O 1
ATOM 523 N N . VAL A 1 69 ? -5.583 8.610 -4.732 1.00 92.06 69 VAL A N 1
ATOM 524 C CA . VAL A 1 69 ? -4.622 8.850 -3.659 1.00 92.06 69 VAL A CA 1
ATOM 525 C C . VAL A 1 69 ? -5.275 9.638 -2.530 1.00 92.06 69 VAL A C 1
ATOM 527 O O . VAL A 1 69 ? -6.277 10.322 -2.747 1.00 92.06 69 VAL A O 1
ATOM 530 N N . ILE A 1 70 ? -4.701 9.534 -1.338 1.00 93.69 70 ILE A N 1
ATOM 531 C CA . ILE A 1 70 ? -5.088 10.322 -0.167 1.00 93.69 70 ILE A CA 1
ATOM 532 C C . ILE A 1 70 ? -3.910 11.149 0.331 1.00 93.69 70 ILE A C 1
ATOM 534 O O . ILE A 1 70 ? -2.750 10.742 0.227 1.00 93.69 70 ILE A O 1
ATOM 538 N N . THR A 1 71 ? -4.223 12.305 0.892 1.00 94.00 71 THR A N 1
ATOM 539 C CA . THR A 1 71 ? -3.275 13.187 1.578 1.00 94.00 71 THR A CA 1
ATOM 540 C C . THR A 1 71 ? -3.032 12.731 3.020 1.00 94.00 71 THR A C 1
ATOM 542 O O . THR A 1 71 ? -3.725 11.854 3.540 1.00 94.00 71 THR A O 1
ATOM 545 N N . TYR A 1 72 ? -2.048 13.329 3.700 1.00 90.69 72 TYR A N 1
ATOM 546 C CA . TYR A 1 72 ? -1.750 12.999 5.099 1.00 90.69 72 TYR A CA 1
ATOM 547 C C . TYR A 1 72 ? -2.927 13.284 6.053 1.00 90.69 72 TYR A C 1
ATOM 549 O O . TYR A 1 72 ? -3.171 12.522 6.988 1.00 90.69 72 TYR A O 1
ATOM 557 N N . GLU A 1 73 ? -3.695 14.346 5.806 1.00 91.31 73 GLU A N 1
ATOM 558 C CA . GLU A 1 73 ? -4.863 14.694 6.625 1.00 91.31 73 GLU A CA 1
ATOM 559 C C . GLU A 1 73 ? -5.980 13.650 6.495 1.00 91.31 73 GLU A C 1
ATOM 561 O O . GLU A 1 73 ? -6.538 13.192 7.492 1.00 91.31 73 GLU A O 1
ATOM 566 N N . GLU A 1 74 ? -6.268 13.219 5.266 1.00 93.06 74 GLU A N 1
ATOM 567 C CA . GLU A 1 74 ? -7.240 12.158 4.983 1.00 93.06 74 GLU A CA 1
ATOM 568 C C . GLU A 1 74 ? -6.766 10.804 5.528 1.00 93.06 74 GLU A C 1
ATOM 570 O O . GLU A 1 74 ? -7.572 10.022 6.029 1.00 93.06 74 GLU A O 1
ATOM 575 N N . PHE A 1 75 ? -5.457 10.543 5.494 1.00 93.38 75 PHE A N 1
ATOM 576 C CA . PHE A 1 75 ? -4.847 9.366 6.108 1.00 93.38 75 PHE A CA 1
ATOM 577 C C . PHE A 1 75 ? -5.061 9.324 7.627 1.00 93.38 75 PHE A C 1
ATOM 579 O O . PHE A 1 75 ? -5.443 8.279 8.152 1.00 93.38 75 PHE A O 1
ATOM 586 N N . ARG A 1 76 ? -4.890 10.448 8.338 1.00 91.44 76 ARG A N 1
ATOM 587 C CA . ARG A 1 76 ? -5.191 10.507 9.781 1.00 91.44 76 ARG A CA 1
ATOM 588 C C . ARG A 1 76 ? -6.663 10.209 10.056 1.00 91.44 76 ARG A C 1
ATOM 590 O O . ARG A 1 76 ? -6.959 9.349 10.881 1.00 91.44 76 ARG A O 1
ATOM 597 N N . ARG A 1 77 ? -7.573 10.825 9.295 1.00 92.62 77 ARG A N 1
ATOM 598 C CA . ARG A 1 77 ? -9.018 10.551 9.395 1.00 92.62 77 ARG A CA 1
ATOM 599 C C . ARG A 1 77 ? -9.353 9.083 9.116 1.00 92.62 77 ARG A C 1
ATOM 601 O O . ARG A 1 77 ? -10.215 8.515 9.776 1.00 92.62 77 ARG A O 1
ATOM 608 N N . ALA A 1 78 ? -8.657 8.443 8.176 1.00 93.56 78 ALA A N 1
ATOM 609 C CA . ALA A 1 78 ? -8.840 7.021 7.889 1.00 93.56 78 ALA A CA 1
ATOM 610 C C . ALA A 1 78 ? -8.446 6.130 9.075 1.00 93.56 78 ALA A C 1
ATOM 612 O O . ALA A 1 78 ? -9.128 5.148 9.364 1.00 93.56 78 ALA A O 1
ATOM 613 N N . LEU A 1 79 ? -7.357 6.464 9.772 1.00 91.50 79 LEU A N 1
ATOM 614 C CA . LEU A 1 79 ? -6.938 5.746 10.976 1.00 91.50 79 LEU A CA 1
ATOM 615 C C . LEU A 1 79 ? -7.924 5.956 12.134 1.00 91.50 79 LEU A C 1
ATOM 617 O O . LEU A 1 79 ? -8.248 4.992 12.826 1.00 91.50 79 LEU A O 1
ATOM 621 N N . GLU A 1 80 ? -8.467 7.164 12.290 1.00 91.31 80 GLU A N 1
ATOM 622 C CA . GLU A 1 80 ? -9.526 7.455 13.266 1.00 91.31 80 GLU A CA 1
ATOM 623 C C . GLU A 1 80 ? -10.816 6.667 12.992 1.00 91.31 80 GLU A C 1
ATOM 625 O O . GLU A 1 80 ? -11.446 6.178 13.927 1.00 91.31 80 GLU A O 1
ATOM 630 N N . ASP A 1 81 ? -11.184 6.480 11.721 1.00 91.56 81 ASP A N 1
ATOM 631 C CA . ASP A 1 81 ? -12.332 5.656 11.317 1.00 91.56 81 ASP A CA 1
ATOM 632 C C . ASP A 1 81 ? -12.096 4.148 11.565 1.00 91.56 81 ASP A C 1
ATOM 634 O O . ASP A 1 81 ? -13.047 3.394 11.797 1.00 91.56 81 ASP A O 1
ATOM 638 N N . LEU A 1 82 ? -10.838 3.688 11.526 1.00 90.75 82 LEU A N 1
ATOM 639 C CA . LEU A 1 82 ? -10.465 2.294 11.803 1.00 90.75 82 LEU A CA 1
ATOM 640 C C . LEU A 1 82 ? -10.296 1.992 13.299 1.00 90.75 82 LEU A C 1
A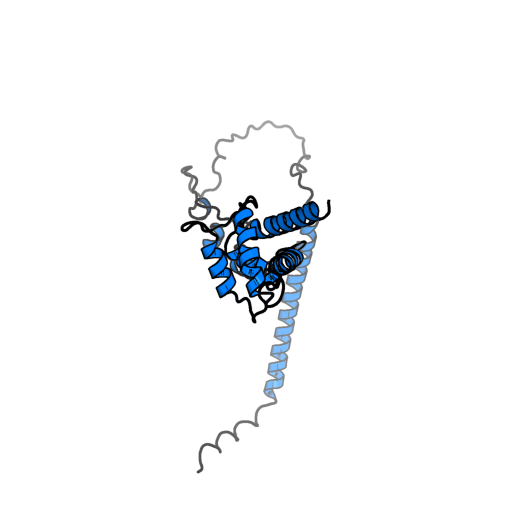TOM 642 O O . LEU A 1 82 ? -10.540 0.856 13.712 1.00 90.75 82 LEU A O 1
ATOM 646 N N . ALA A 1 83 ? -9.922 2.983 14.110 1.00 90.38 83 ALA A N 1
ATOM 647 C CA . ALA A 1 83 ? -9.697 2.849 15.550 1.00 90.38 83 ALA A CA 1
ATOM 648 C C . ALA A 1 83 ? -10.855 2.166 16.304 1.00 90.38 83 ALA A C 1
ATOM 650 O O . ALA A 1 83 ? -10.617 1.118 16.914 1.00 90.38 83 ALA A O 1
ATOM 651 N N . PRO A 1 84 ? -12.116 2.637 16.205 1.00 88.50 84 PRO A N 1
ATOM 652 C CA . PRO A 1 84 ? -13.231 2.020 16.922 1.00 88.50 84 PRO A CA 1
ATOM 653 C C . PRO A 1 84 ? -13.606 0.639 16.365 1.00 88.50 84 PRO A C 1
ATOM 655 O O . PRO A 1 84 ? -14.153 -0.194 17.087 1.00 88.50 84 PRO A O 1
ATOM 658 N N . LYS A 1 85 ? -13.312 0.362 15.085 1.00 87.19 85 LYS A N 1
ATOM 659 C CA . LYS A 1 85 ? -13.547 -0.965 14.492 1.00 87.19 85 LYS A CA 1
ATOM 660 C C . LYS A 1 85 ? -12.563 -2.004 15.023 1.00 87.19 85 LYS A C 1
ATOM 662 O O . LYS A 1 85 ? -12.946 -3.163 15.200 1.00 87.19 85 LYS A O 1
ATOM 667 N N . ARG A 1 86 ? -11.313 -1.592 15.259 1.00 85.19 86 ARG A N 1
ATOM 668 C CA . ARG A 1 86 ? -10.240 -2.461 15.747 1.00 85.19 86 ARG A CA 1
ATOM 669 C C . ARG A 1 86 ? -10.316 -2.690 17.254 1.00 85.19 86 ARG A C 1
ATOM 671 O O . ARG A 1 86 ? -10.233 -3.832 17.697 1.00 85.19 86 ARG A O 1
ATOM 678 N N . PHE A 1 87 ? -10.477 -1.623 18.027 1.00 85.56 87 PHE A N 1
ATOM 679 C CA . PHE A 1 87 ? -10.474 -1.663 19.486 1.00 85.56 87 PHE A CA 1
ATOM 680 C C . PHE A 1 87 ? -11.898 -1.508 20.026 1.00 85.56 87 PHE A C 1
ATOM 682 O O . PHE A 1 87 ? -12.298 -0.461 20.532 1.00 85.56 87 PHE A O 1
ATOM 689 N N . LYS A 1 88 ? -12.696 -2.573 19.894 1.00 79.19 88 LYS A N 1
ATOM 690 C CA . LYS A 1 88 ? -14.062 -2.611 20.431 1.00 79.19 88 LYS A CA 1
ATOM 691 C C . LYS A 1 88 ? -13.995 -2.663 21.963 1.00 79.19 88 LYS A C 1
ATOM 693 O O . LYS A 1 88 ? -13.608 -3.690 22.510 1.00 79.19 88 LYS A O 1
ATOM 698 N N . GLY A 1 89 ? -14.363 -1.570 22.634 1.00 77.31 89 GLY A N 1
ATOM 699 C CA . GLY A 1 89 ? -14.440 -1.488 24.101 1.00 77.31 89 GLY A CA 1
ATOM 700 C C . GLY A 1 89 ? -13.501 -0.477 24.768 1.00 77.31 89 GLY A C 1
ATOM 701 O O . GLY A 1 89 ? -13.576 -0.328 25.982 1.00 77.31 89 GLY A O 1
ATOM 702 N N . GLN A 1 90 ? -12.655 0.224 24.006 1.00 82.31 90 GLN A N 1
ATOM 703 C CA . GLN A 1 90 ? -11.869 1.364 24.502 1.00 82.31 90 GLN A CA 1
ATOM 704 C C . GLN A 1 90 ? -12.559 2.697 24.183 1.00 82.31 90 GLN A C 1
ATOM 706 O O . GLN A 1 90 ? -13.450 2.755 23.327 1.00 82.31 90 GLN A O 1
ATOM 711 N N . SER A 1 91 ? -12.145 3.770 24.864 1.00 86.62 91 SER A N 1
ATOM 712 C CA . SER A 1 91 ? -12.566 5.126 24.504 1.00 86.62 91 SER A CA 1
ATOM 713 C C . SER A 1 91 ? -12.054 5.484 23.102 1.00 86.62 91 SER A C 1
ATOM 715 O O . SER A 1 91 ? -11.069 4.923 22.609 1.00 86.62 91 SER A O 1
ATOM 717 N N . LYS A 1 92 ? -12.742 6.408 22.420 1.00 83.38 92 LYS A N 1
ATOM 718 C CA . LYS A 1 92 ? -12.372 6.805 21.053 1.00 83.38 92 LYS A CA 1
ATOM 719 C C . LYS A 1 92 ? -10.941 7.353 20.999 1.00 83.38 92 LYS A C 1
ATOM 721 O O . LYS A 1 92 ? -10.231 7.067 20.043 1.00 83.38 92 LYS A O 1
ATOM 726 N N . GLU A 1 93 ? -10.528 8.102 22.016 1.00 85.88 93 GLU A N 1
ATOM 727 C CA . GLU A 1 93 ? -9.191 8.697 22.108 1.00 85.88 93 GLU A CA 1
ATOM 728 C C . GLU A 1 93 ? -8.101 7.630 22.304 1.00 85.88 93 GLU A C 1
ATOM 730 O O . GLU A 1 93 ? -7.152 7.571 21.522 1.00 85.88 93 GLU A O 1
ATOM 735 N N . GLU A 1 94 ? -8.284 6.702 23.249 1.00 86.69 94 GLU A N 1
ATOM 736 C CA . GLU A 1 94 ? -7.318 5.621 23.510 1.00 86.69 94 GLU A CA 1
ATOM 737 C C . GLU A 1 94 ? -7.155 4.672 22.314 1.00 86.69 94 GLU A C 1
ATOM 739 O O . GLU A 1 94 ? -6.052 4.195 22.018 1.00 86.69 94 GLU A O 1
ATOM 744 N N . ALA A 1 95 ? -8.250 4.398 21.598 1.00 88.75 95 ALA A N 1
ATOM 745 C CA . ALA A 1 95 ? -8.228 3.555 20.408 1.00 88.75 95 ALA A CA 1
ATOM 746 C C . ALA A 1 95 ? -7.404 4.186 19.271 1.00 88.75 95 ALA A C 1
ATOM 748 O O . ALA A 1 95 ? -6.716 3.475 18.531 1.00 88.75 95 ALA A O 1
ATOM 749 N N . VAL A 1 96 ? -7.467 5.514 19.127 1.00 88.31 96 VAL A N 1
ATOM 750 C CA . VAL A 1 96 ? -6.731 6.263 18.098 1.00 88.31 96 VAL A CA 1
ATOM 751 C C . VAL A 1 96 ? -5.236 6.261 18.400 1.00 88.31 96 VAL A C 1
ATOM 753 O O . VAL A 1 96 ? -4.445 5.903 17.525 1.00 88.31 96 VAL A O 1
ATOM 756 N N . GLU A 1 97 ? -4.844 6.550 19.642 1.00 88.50 97 GLU A N 1
ATOM 757 C CA . GLU A 1 97 ? -3.441 6.461 20.066 1.00 88.50 97 GLU A CA 1
ATOM 758 C C . GLU A 1 97 ? -2.874 5.050 19.887 1.00 88.50 97 GLU A C 1
ATOM 760 O O . GLU A 1 97 ? -1.745 4.871 19.426 1.00 88.50 97 GLU A O 1
ATOM 765 N N . SER A 1 98 ? -3.669 4.029 20.215 1.00 88.31 98 SER A N 1
ATOM 766 C CA . SER A 1 98 ? -3.265 2.631 20.061 1.00 88.31 98 SER A CA 1
ATOM 767 C C . SER A 1 98 ? -3.024 2.261 18.597 1.00 88.31 98 SER A C 1
ATOM 769 O O . SER A 1 98 ? -2.093 1.514 18.300 1.00 88.31 98 SER A O 1
ATOM 771 N N . ILE A 1 99 ? -3.819 2.797 17.661 1.00 89.50 99 ILE A N 1
ATOM 772 C CA . ILE A 1 99 ? -3.563 2.635 16.224 1.00 89.50 99 ILE A CA 1
ATOM 773 C C . ILE A 1 99 ? -2.306 3.391 15.786 1.00 89.50 99 ILE A C 1
ATOM 775 O O . ILE A 1 99 ? -1.523 2.829 15.020 1.00 89.50 99 ILE A O 1
ATOM 779 N N . PHE A 1 100 ? -2.087 4.627 16.239 1.00 89.38 100 PHE A N 1
ATOM 780 C CA . PHE A 1 100 ? -0.905 5.403 15.843 1.00 89.38 100 PHE A CA 1
ATOM 781 C C . PHE A 1 100 ? 0.393 4.727 16.286 1.00 89.38 100 PHE A C 1
ATOM 783 O O . PHE A 1 100 ? 1.261 4.493 15.443 1.00 89.38 100 PHE A O 1
ATOM 790 N N . LYS A 1 101 ? 0.446 4.223 17.524 1.00 89.19 101 LYS A N 1
ATOM 791 C CA . LYS A 1 101 ? 1.569 3.423 18.047 1.00 89.19 101 LYS A CA 1
ATOM 792 C C . LYS A 1 101 ? 1.860 2.159 17.231 1.00 89.19 101 LYS A C 1
ATOM 794 O O . LYS A 1 101 ? 2.988 1.677 17.209 1.00 89.19 101 LYS A O 1
ATOM 799 N N . LEU A 1 102 ? 0.859 1.590 16.551 1.00 87.94 102 LEU A N 1
ATOM 800 C CA . LEU A 1 102 ? 1.064 0.443 15.658 1.00 87.94 102 LEU A CA 1
ATOM 801 C C . LEU A 1 102 ? 1.683 0.829 14.314 1.00 87.94 102 LEU A C 1
ATOM 803 O O . LEU A 1 102 ? 2.221 -0.052 13.642 1.00 87.94 102 LEU A O 1
ATOM 807 N N . VAL A 1 103 ? 1.563 2.088 13.896 1.00 89.00 103 VAL A N 1
ATOM 808 C CA . VAL A 1 103 ? 2.064 2.596 12.611 1.00 89.00 103 VAL A CA 1
ATOM 809 C C . VAL A 1 103 ? 3.411 3.297 12.772 1.00 89.00 103 VAL A C 1
ATOM 811 O O . VAL A 1 103 ? 4.247 3.218 11.873 1.00 89.00 103 VAL A O 1
ATOM 814 N N . GLU A 1 104 ? 3.634 3.959 13.904 1.00 86.31 104 GLU A N 1
ATOM 815 C CA . GLU A 1 104 ? 4.888 4.631 14.236 1.00 86.31 104 GLU A CA 1
ATOM 816 C C . GLU A 1 104 ? 6.089 3.677 14.138 1.00 86.31 104 GLU A C 1
ATOM 818 O O . GLU A 1 104 ? 6.055 2.519 14.559 1.00 86.31 104 GLU A O 1
ATOM 823 N N . GLY A 1 105 ? 7.160 4.153 13.499 1.00 81.81 105 GLY A N 1
ATOM 824 C CA . GLY A 1 105 ? 8.402 3.398 13.319 1.00 81.81 105 GLY A CA 1
ATOM 825 C C . GLY A 1 105 ? 8.329 2.230 12.326 1.00 81.81 105 GLY A C 1
ATOM 826 O O . GLY A 1 105 ? 9.337 1.554 12.116 1.00 81.81 105 GLY A O 1
ATOM 827 N N . LYS A 1 106 ? 7.181 1.981 11.682 1.00 87.19 106 LYS A N 1
ATOM 828 C CA . LYS A 1 106 ? 7.035 0.891 10.709 1.00 87.19 106 LYS A CA 1
ATOM 829 C C . LYS A 1 106 ? 7.579 1.270 9.339 1.00 87.19 106 LYS A C 1
ATOM 831 O O . LYS A 1 106 ? 7.498 2.409 8.880 1.00 87.19 106 LYS A O 1
ATOM 836 N N . GLU A 1 107 ? 8.068 0.256 8.639 1.00 86.81 107 GLU A N 1
ATOM 837 C CA . GLU A 1 107 ? 8.559 0.366 7.271 1.00 86.81 107 GLU A CA 1
ATOM 838 C C . GLU A 1 107 ? 7.877 -0.674 6.377 1.00 86.81 107 GLU A C 1
ATOM 840 O O . GLU A 1 107 ? 7.514 -1.753 6.863 1.00 86.81 107 GLU A O 1
ATOM 845 N N . PRO A 1 108 ? 7.693 -0.381 5.076 1.00 86.81 108 PRO A N 1
ATOM 846 C CA . PRO A 1 108 ? 7.097 -1.326 4.144 1.00 86.81 108 PRO A CA 1
ATOM 847 C C . PRO A 1 108 ? 7.964 -2.578 4.030 1.00 86.81 108 PRO A C 1
ATOM 849 O O . PRO A 1 108 ? 9.081 -2.534 3.512 1.00 86.81 108 PRO A O 1
ATOM 852 N N . ASN A 1 109 ? 7.432 -3.715 4.477 1.00 82.50 109 ASN A N 1
ATOM 853 C CA . ASN A 1 109 ? 8.183 -4.960 4.475 1.00 82.50 109 ASN A CA 1
ATOM 854 C C . ASN A 1 109 ? 7.969 -5.712 3.157 1.00 82.50 109 ASN A C 1
ATOM 856 O O . ASN A 1 109 ? 6.848 -5.887 2.672 1.00 82.50 109 ASN A O 1
ATOM 860 N N . ASN A 1 110 ? 9.052 -6.196 2.562 1.00 75.12 110 ASN A N 1
ATOM 861 C CA . ASN A 1 110 ? 9.042 -6.959 1.319 1.00 75.12 110 ASN A CA 1
ATOM 862 C C . ASN A 1 110 ? 8.933 -8.463 1.610 1.00 75.12 110 ASN A C 1
ATOM 864 O O . ASN A 1 110 ? 9.780 -9.253 1.195 1.00 75.12 110 ASN A O 1
ATOM 868 N N . VAL A 1 111 ? 7.901 -8.877 2.348 1.00 64.75 111 VAL A N 1
ATOM 869 C CA . VAL A 1 111 ? 7.668 -10.304 2.618 1.00 64.75 111 VAL A CA 1
ATOM 870 C C . VAL A 1 111 ? 7.147 -10.974 1.347 1.00 64.75 111 VAL A C 1
ATOM 872 O O . VAL A 1 111 ? 6.137 -10.552 0.790 1.00 64.75 111 VAL A O 1
ATOM 875 N N . GLY A 1 112 ? 7.843 -12.011 0.877 1.00 61.50 112 GLY A N 1
ATOM 876 C CA . GLY A 1 112 ? 7.417 -12.801 -0.283 1.00 61.50 112 GLY A CA 1
ATOM 877 C C . GLY A 1 112 ? 7.755 -12.201 -1.651 1.00 61.50 112 GLY A C 1
ATOM 878 O O . GLY A 1 112 ? 7.253 -12.696 -2.658 1.00 61.50 112 GLY A O 1
ATOM 879 N N . VAL A 1 113 ? 8.617 -11.178 -1.729 1.00 56.88 113 VAL A N 1
ATOM 880 C CA . VAL A 1 113 ? 9.184 -10.772 -3.024 1.00 56.88 113 VAL A CA 1
ATOM 881 C C . VAL A 1 113 ? 9.955 -11.965 -3.579 1.00 56.88 113 VAL A C 1
ATOM 883 O O . VAL A 1 113 ? 10.941 -12.409 -2.987 1.00 56.88 113 VAL A O 1
ATOM 886 N N . THR A 1 114 ? 9.495 -12.501 -4.712 1.00 54.38 114 THR A N 1
ATOM 887 C CA . THR A 1 114 ? 10.260 -13.464 -5.503 1.00 54.38 114 THR A CA 1
ATOM 888 C C . THR A 1 114 ? 11.629 -12.850 -5.734 1.00 54.38 114 THR A C 1
ATOM 890 O O . THR A 1 114 ? 11.735 -11.835 -6.428 1.00 54.38 114 THR A O 1
ATOM 893 N N . LYS A 1 115 ? 12.670 -13.418 -5.111 1.00 58.50 115 LYS A N 1
ATOM 894 C CA . LYS A 1 115 ? 14.057 -13.044 -5.398 1.00 58.50 115 LYS A CA 1
ATOM 895 C C . LYS A 1 115 ? 14.176 -13.061 -6.915 1.00 58.50 115 LYS A C 1
ATOM 897 O O . LYS A 1 115 ? 13.933 -14.111 -7.509 1.00 58.50 115 LYS A O 1
ATOM 902 N N . VAL A 1 116 ? 14.454 -11.908 -7.530 1.00 59.31 116 VAL A N 1
ATOM 903 C CA . VAL A 1 116 ? 14.651 -11.816 -8.981 1.00 59.31 116 VAL A CA 1
ATOM 904 C C . VAL A 1 116 ? 15.582 -12.959 -9.355 1.00 59.31 116 VAL A C 1
ATOM 906 O O . VAL A 1 116 ? 16.669 -13.057 -8.778 1.00 59.31 116 VAL A O 1
ATOM 909 N N . ALA A 1 117 ? 15.124 -13.871 -10.220 1.00 56.31 117 ALA A N 1
ATOM 910 C CA . ALA A 1 117 ? 15.935 -14.998 -10.651 1.00 56.31 117 ALA A CA 1
ATOM 911 C C . ALA A 1 117 ? 17.248 -14.418 -11.186 1.00 56.31 117 ALA A C 1
ATOM 913 O O . ALA A 1 117 ? 17.265 -13.719 -12.199 1.00 56.31 117 ALA A O 1
ATOM 914 N N . LYS A 1 118 ? 18.338 -14.604 -10.433 1.00 59.59 118 LYS A N 1
ATOM 915 C CA . LYS A 1 118 ? 19.627 -13.993 -10.744 1.00 59.59 118 LYS A CA 1
ATOM 916 C C . LYS A 1 118 ? 20.105 -14.566 -12.067 1.00 59.59 118 LYS A C 1
ATOM 918 O O . LYS A 1 118 ? 20.529 -15.713 -12.091 1.00 59.59 118 LYS A O 1
ATOM 923 N N . LYS A 1 119 ? 20.039 -13.750 -13.121 1.00 60.28 119 LYS A N 1
ATOM 924 C CA . LYS A 1 119 ? 20.653 -13.897 -14.450 1.00 60.28 119 LYS A CA 1
ATOM 925 C C . LYS A 1 119 ? 20.430 -15.222 -15.194 1.00 60.28 119 LYS A C 1
ATOM 927 O O . LYS A 1 119 ? 19.923 -15.159 -16.295 1.00 60.28 119 LYS A O 1
ATOM 932 N N . GLY A 1 120 ? 20.715 -16.403 -14.651 1.00 67.81 120 GLY A N 1
ATOM 933 C CA . GLY A 1 120 ? 20.887 -17.642 -15.423 1.00 67.81 120 GLY A CA 1
ATOM 934 C C . GLY A 1 120 ? 19.729 -18.053 -16.344 1.00 67.81 120 GLY A C 1
ATOM 935 O O . GLY A 1 120 ? 19.977 -18.535 -17.445 1.00 67.81 120 GLY A O 1
ATOM 936 N N . ALA A 1 121 ? 18.469 -17.848 -15.947 1.00 67.75 121 ALA A N 1
ATOM 937 C CA . ALA A 1 121 ? 17.328 -18.212 -16.796 1.00 67.75 121 ALA A CA 1
ATOM 938 C C . ALA A 1 121 ? 17.082 -17.207 -17.935 1.00 67.75 121 ALA A C 1
ATOM 940 O O . ALA A 1 121 ? 16.811 -17.618 -19.061 1.00 67.75 121 ALA A O 1
ATOM 941 N N . VAL A 1 122 ? 17.194 -15.906 -17.643 1.00 68.81 122 VAL A N 1
ATOM 942 C CA . VAL A 1 122 ? 17.001 -14.827 -18.627 1.00 68.81 122 VAL A CA 1
ATOM 943 C C . VAL A 1 122 ? 18.215 -14.728 -19.545 1.00 68.81 122 VAL A C 1
ATOM 945 O O . VAL A 1 122 ? 18.042 -14.654 -20.748 1.00 68.81 122 VAL A O 1
ATOM 948 N N . ASP A 1 123 ? 19.422 -14.849 -18.996 1.00 73.56 123 ASP A N 1
ATOM 949 C CA . ASP A 1 123 ? 20.693 -14.841 -19.723 1.00 73.56 123 ASP A CA 1
ATOM 950 C C . ASP A 1 123 ? 20.728 -15.958 -20.770 1.00 73.56 123 ASP A C 1
ATOM 952 O O . ASP A 1 123 ? 21.020 -15.711 -21.931 1.00 73.56 123 ASP A O 1
ATOM 956 N N . ARG A 1 124 ? 20.268 -17.170 -20.420 1.00 75.38 124 ARG A N 1
ATOM 957 C CA . ARG A 1 124 ? 20.105 -18.257 -21.399 1.00 75.38 124 ARG A CA 1
ATOM 958 C C . ARG A 1 124 ? 19.095 -17.927 -22.504 1.00 75.38 124 ARG A C 1
ATOM 960 O O . ARG A 1 124 ? 19.254 -18.428 -23.613 1.00 75.38 124 ARG A O 1
ATOM 967 N N . LEU A 1 125 ? 18.053 -17.158 -22.197 1.00 75.44 125 LEU A N 1
ATOM 968 C CA . LEU A 1 125 ? 17.004 -16.787 -23.149 1.00 75.44 125 LEU A CA 1
ATOM 969 C C . LEU A 1 125 ? 17.407 -15.589 -24.029 1.00 75.44 125 LEU A C 1
ATOM 971 O O . LEU A 1 125 ? 16.851 -15.428 -25.111 1.00 75.44 125 LEU A O 1
ATOM 975 N N . THR A 1 126 ? 18.366 -14.770 -23.589 1.00 78.94 126 THR A N 1
ATOM 976 C CA . THR A 1 126 ? 18.789 -13.528 -24.261 1.00 78.94 126 THR A CA 1
ATOM 977 C C . THR A 1 126 ? 20.248 -13.536 -24.731 1.00 78.94 126 THR A C 1
ATOM 979 O O . THR A 1 126 ? 20.781 -12.487 -25.083 1.00 78.94 126 THR A O 1
ATOM 982 N N . ASP A 1 127 ? 20.906 -14.695 -24.738 1.00 83.19 127 ASP A N 1
ATOM 983 C CA . ASP A 1 127 ? 22.295 -14.860 -25.176 1.00 83.19 127 ASP A CA 1
ATOM 984 C C . ASP A 1 127 ? 22.407 -14.838 -26.709 1.00 83.19 127 ASP A C 1
ATOM 986 O O . ASP A 1 127 ? 22.152 -15.832 -27.394 1.00 83.19 127 ASP A O 1
ATOM 990 N N . ALA A 1 128 ? 22.825 -13.691 -27.245 1.00 83.00 128 ALA A N 1
ATOM 991 C CA . ALA A 1 128 ? 23.011 -13.501 -28.678 1.00 83.00 128 ALA A CA 1
ATOM 992 C C . ALA A 1 128 ? 24.219 -14.262 -29.258 1.00 83.00 128 ALA A C 1
ATOM 994 O O . ALA A 1 128 ? 24.280 -14.461 -30.472 1.00 83.00 128 ALA A O 1
ATOM 995 N N . SER A 1 129 ? 25.157 -14.734 -28.425 1.00 82.31 129 SER A N 1
ATOM 996 C CA . SER A 1 129 ? 26.353 -15.457 -28.891 1.00 82.31 129 SER A CA 1
ATOM 997 C C . SER A 1 129 ? 26.025 -16.822 -29.504 1.00 82.31 129 SER A C 1
ATOM 999 O O . SER A 1 129 ? 26.778 -17.337 -30.331 1.00 82.31 129 SER A O 1
ATOM 1001 N N . LYS A 1 130 ? 24.869 -17.390 -29.138 1.00 84.25 130 LYS A N 1
ATOM 1002 C CA . LYS A 1 130 ? 24.369 -18.675 -29.644 1.00 84.25 130 LYS A CA 1
ATOM 1003 C C . LYS A 1 130 ? 23.660 -18.571 -30.990 1.00 84.25 130 LYS A C 1
ATOM 1005 O O . LYS A 1 130 ? 23.296 -19.600 -31.555 1.00 84.25 130 LYS A O 1
ATOM 1010 N N . TYR A 1 131 ? 23.443 -17.364 -31.512 1.00 85.19 131 TYR A N 1
ATOM 1011 C CA . TYR A 1 131 ? 22.867 -17.194 -32.839 1.00 85.19 131 TYR A CA 1
ATOM 1012 C C . TYR A 1 131 ? 23.867 -17.600 -33.926 1.00 85.19 131 TYR A C 1
ATOM 1014 O O . TYR A 1 131 ? 25.053 -17.282 -33.865 1.00 85.19 131 TYR A O 1
ATOM 1022 N N . THR A 1 132 ? 23.374 -18.302 -34.945 1.00 85.31 132 THR A N 1
ATOM 1023 C CA . THR A 1 132 ? 24.171 -18.809 -36.069 1.00 85.31 132 THR A CA 1
ATOM 1024 C C . THR A 1 132 ? 23.701 -18.215 -37.395 1.00 85.31 132 THR A C 1
ATOM 1026 O O . THR A 1 132 ? 22.568 -17.740 -37.513 1.00 85.31 132 THR A O 1
ATOM 1029 N N . GLY A 1 133 ? 24.557 -18.275 -38.418 1.00 85.62 133 GLY A N 1
ATOM 1030 C CA . GLY A 1 133 ? 24.239 -17.784 -39.761 1.00 85.62 133 GLY A CA 1
ATOM 1031 C C . GLY A 1 133 ? 23.936 -16.283 -39.784 1.00 85.62 133 GLY A C 1
ATOM 1032 O O . GLY A 1 133 ? 24.487 -15.517 -38.997 1.00 85.62 133 GLY A O 1
ATOM 1033 N N . SER A 1 134 ? 23.013 -15.863 -40.649 1.00 82.19 134 SER A N 1
ATOM 1034 C CA . SER A 1 134 ? 22.650 -14.447 -40.826 1.00 82.19 134 SER A CA 1
ATOM 1035 C C . SER A 1 134 ? 22.050 -13.789 -39.578 1.00 82.19 134 SER A C 1
ATOM 1037 O O . SER A 1 134 ? 22.060 -12.567 -39.461 1.00 82.19 134 SER A O 1
ATOM 1039 N N . HIS A 1 135 ? 21.537 -14.568 -38.617 1.00 81.75 135 HIS A N 1
ATOM 1040 C CA . HIS A 1 135 ? 21.034 -14.017 -37.359 1.00 81.75 135 HIS A CA 1
ATOM 1041 C C . HIS A 1 135 ? 22.169 -13.548 -36.441 1.00 81.75 135 HIS A C 1
ATOM 1043 O O . HIS A 1 135 ? 21.952 -12.643 -35.642 1.00 81.75 135 HIS A O 1
ATOM 1049 N N . LYS A 1 136 ? 23.376 -14.116 -36.579 1.00 86.00 136 LYS A N 1
ATOM 1050 C CA . LYS A 1 136 ? 24.566 -13.672 -35.844 1.00 86.00 136 LYS A CA 1
ATOM 1051 C C . LYS A 1 136 ? 25.015 -12.284 -36.298 1.00 86.00 136 LYS A C 1
ATOM 1053 O O . LYS A 1 136 ? 25.276 -11.432 -35.459 1.00 86.00 136 LYS A O 1
ATOM 1058 N N . GLU A 1 137 ? 24.997 -12.031 -37.607 1.00 84.50 137 GLU A N 1
ATOM 1059 C CA . GLU A 1 137 ? 25.410 -10.745 -38.194 1.00 84.50 137 GLU A CA 1
ATOM 1060 C C . GLU A 1 137 ? 24.545 -9.563 -37.740 1.00 84.50 137 GLU A C 1
ATOM 1062 O O . GLU A 1 137 ? 24.987 -8.416 -37.750 1.00 84.50 137 GLU A O 1
ATOM 1067 N N . ARG A 1 138 ? 23.330 -9.834 -37.251 1.00 85.31 138 ARG A N 1
ATOM 1068 C CA . ARG A 1 138 ? 22.422 -8.815 -36.714 1.00 85.31 138 ARG A CA 1
ATOM 1069 C C . ARG A 1 138 ? 22.871 -8.234 -35.378 1.00 85.31 138 ARG A C 1
ATOM 1071 O O . ARG A 1 138 ? 22.353 -7.178 -35.014 1.00 85.31 138 ARG A O 1
ATOM 1078 N N . PHE A 1 139 ? 23.778 -8.890 -34.655 1.00 87.31 139 PHE A N 1
ATOM 1079 C CA . PHE A 1 139 ? 24.222 -8.487 -33.321 1.00 87.31 139 PHE A CA 1
ATOM 1080 C C . PHE A 1 139 ? 25.733 -8.249 -33.287 1.00 87.31 139 PHE A C 1
ATOM 1082 O O . PHE A 1 139 ? 26.497 -8.868 -34.025 1.00 87.31 139 PHE A O 1
ATOM 1089 N N . ASP A 1 140 ? 26.164 -7.314 -32.448 1.00 82.62 140 ASP A N 1
ATOM 1090 C CA . ASP A 1 140 ? 27.569 -7.104 -32.118 1.00 82.62 140 ASP A CA 1
ATOM 1091 C C . ASP A 1 140 ? 28.055 -8.105 -31.057 1.00 82.62 140 ASP A C 1
ATOM 1093 O O . ASP A 1 140 ? 27.278 -8.886 -30.502 1.00 82.62 140 ASP A O 1
ATOM 1097 N N . GLU A 1 141 ? 29.357 -8.091 -30.768 1.00 80.06 141 GLU A N 1
ATOM 1098 C CA . GLU A 1 141 ? 29.980 -8.981 -29.775 1.00 80.06 141 GLU A CA 1
ATOM 1099 C C . GLU A 1 141 ? 29.424 -8.779 -28.355 1.00 80.06 141 GLU A C 1
ATOM 1101 O O . GLU A 1 141 ? 29.539 -9.665 -27.510 1.00 80.06 141 GLU A O 1
ATOM 1106 N N . THR A 1 142 ? 28.777 -7.637 -28.094 1.00 79.12 142 THR A N 1
ATOM 1107 C CA . THR A 1 142 ? 28.116 -7.330 -26.818 1.00 79.12 142 THR A CA 1
ATOM 1108 C C . THR A 1 142 ? 26.653 -7.789 -26.773 1.00 79.12 142 THR A C 1
ATOM 1110 O O . THR A 1 142 ? 25.997 -7.662 -25.739 1.00 79.12 142 THR A O 1
ATOM 1113 N N . GLY A 1 143 ? 26.136 -8.343 -27.877 1.00 77.44 143 GLY A N 1
ATOM 1114 C CA . GLY A 1 143 ? 24.759 -8.814 -28.018 1.00 77.44 143 GLY A CA 1
ATOM 1115 C C . GLY A 1 143 ? 23.743 -7.714 -28.335 1.00 77.44 143 GLY A C 1
ATOM 1116 O O . GLY A 1 143 ? 22.536 -7.955 -28.276 1.00 77.44 143 GLY A O 1
ATOM 1117 N N . LYS A 1 144 ? 24.196 -6.507 -28.687 1.00 82.38 144 LYS A N 1
ATOM 1118 C CA . LYS A 1 144 ? 23.342 -5.398 -29.118 1.00 82.38 144 LYS A CA 1
ATOM 1119 C C . LYS A 1 144 ? 23.152 -5.453 -30.634 1.00 82.38 144 LYS A C 1
ATOM 1121 O O . LYS A 1 144 ? 24.056 -5.795 -31.387 1.00 82.38 144 LYS A O 1
ATOM 1126 N N . GLY A 1 145 ? 21.944 -5.151 -31.105 1.00 86.44 145 GLY A N 1
ATOM 1127 C CA . GLY A 1 145 ? 21.637 -5.202 -32.534 1.00 86.44 145 GLY A CA 1
ATOM 1128 C C . GLY A 1 145 ? 22.404 -4.141 -33.335 1.00 86.44 145 GLY A C 1
ATOM 1129 O O . GLY A 1 145 ? 22.288 -2.956 -33.025 1.00 86.44 145 GLY A O 1
ATOM 1130 N N . LYS A 1 146 ? 23.105 -4.547 -34.402 1.00 83.50 146 LYS A N 1
ATOM 1131 C CA . LYS A 1 146 ? 23.836 -3.665 -35.339 1.00 83.50 146 LYS A CA 1
ATOM 1132 C C . LYS A 1 146 ? 22.923 -2.838 -36.259 1.00 83.50 146 LYS A C 1
ATOM 1134 O O . LYS A 1 146 ? 23.378 -1.978 -37.004 1.00 83.50 146 LYS A O 1
ATOM 1139 N N . GLY A 1 147 ? 21.611 -3.081 -36.241 1.00 83.62 147 GLY A N 1
ATOM 1140 C CA . GLY A 1 147 ? 20.657 -2.328 -37.058 1.00 83.62 147 GLY A CA 1
ATOM 1141 C C . GLY A 1 147 ? 20.775 -2.657 -38.550 1.00 83.62 147 GLY A C 1
ATOM 1142 O O . GLY A 1 147 ? 20.646 -3.823 -38.918 1.00 83.62 147 GLY A O 1
ATOM 1143 N N . ARG A 1 148 ? 20.953 -1.636 -39.403 1.00 73.81 148 ARG A N 1
ATOM 1144 C CA . ARG A 1 148 ? 20.985 -1.780 -40.874 1.00 73.81 148 ARG A CA 1
ATOM 1145 C C . ARG A 1 148 ? 22.209 -2.562 -41.357 1.00 73.81 148 ARG A C 1
ATOM 1147 O O . ARG A 1 148 ? 22.069 -3.453 -42.181 1.00 73.81 148 ARG A O 1
ATOM 1154 N N . GLU A 1 149 ? 23.365 -2.297 -40.760 1.00 76.88 149 GLU A N 1
ATOM 1155 C CA . GLU A 1 149 ? 24.645 -2.949 -41.074 1.00 76.88 149 GLU A CA 1
ATOM 1156 C C . GLU A 1 149 ? 24.617 -4.469 -40.845 1.00 76.88 149 GLU A C 1
ATOM 1158 O O . GLU A 1 149 ? 25.253 -5.224 -41.563 1.00 76.88 149 GLU A O 1
ATOM 1163 N N . GLY A 1 150 ? 23.824 -4.941 -39.879 1.00 76.44 150 GLY A N 1
ATOM 1164 C CA . GLY A 1 150 ? 23.649 -6.376 -39.630 1.00 76.44 150 GLY A CA 1
ATOM 1165 C C . GLY A 1 150 ? 22.564 -7.052 -40.478 1.00 76.44 150 GLY A C 1
ATOM 1166 O O . GLY A 1 150 ? 22.271 -8.230 -40.274 1.00 76.44 150 GLY A O 1
ATOM 1167 N N . ARG A 1 151 ? 21.887 -6.306 -41.360 1.00 78.06 151 ARG A N 1
ATOM 1168 C CA . ARG A 1 151 ? 20.809 -6.805 -42.236 1.00 78.06 151 ARG A CA 1
ATOM 1169 C C . ARG A 1 151 ? 21.162 -6.713 -43.716 1.00 78.06 151 ARG A C 1
ATOM 1171 O O . ARG A 1 151 ? 20.599 -7.473 -44.498 1.00 78.06 151 ARG A O 1
ATOM 1178 N N . GLU A 1 152 ? 22.051 -5.797 -44.075 1.00 73.38 152 GLU A N 1
ATOM 1179 C CA . GLU A 1 152 ? 22.432 -5.482 -45.446 1.00 73.38 152 GLU A CA 1
ATOM 1180 C C . GLU A 1 152 ? 23.951 -5.595 -45.584 1.00 73.38 152 GLU A C 1
ATOM 1182 O O . GLU A 1 152 ? 24.693 -5.015 -44.794 1.00 73.38 152 GLU A O 1
ATOM 1187 N N . GLU A 1 153 ? 24.414 -6.326 -46.598 1.00 67.75 153 GLU A N 1
ATOM 1188 C CA . GLU A 1 153 ? 25.822 -6.319 -46.989 1.00 67.75 153 GLU A CA 1
ATOM 1189 C C . GLU A 1 153 ? 26.122 -4.968 -47.649 1.00 67.75 153 GLU A C 1
ATOM 1191 O O . GLU A 1 153 ? 25.660 -4.681 -48.756 1.00 67.75 153 GLU A O 1
ATOM 1196 N N . LEU A 1 154 ? 26.843 -4.097 -46.941 1.00 64.94 154 LEU A N 1
ATOM 1197 C CA . LEU A 1 154 ? 27.286 -2.820 -47.491 1.00 64.94 154 LEU A CA 1
ATOM 1198 C C . LEU A 1 154 ? 28.404 -3.085 -48.504 1.00 64.94 154 LEU A C 1
ATOM 1200 O O . LEU A 1 154 ? 29.580 -3.135 -48.157 1.00 64.94 154 LEU A O 1
ATOM 1204 N N . VAL A 1 155 ? 28.022 -3.271 -49.765 1.00 67.00 155 VAL A N 1
ATOM 1205 C CA . VAL A 1 155 ? 28.966 -3.341 -50.881 1.00 67.00 155 VAL A CA 1
ATOM 1206 C C . VAL A 1 155 ? 29.510 -1.939 -51.142 1.00 67.00 155 VAL A C 1
ATOM 1208 O O . VAL A 1 155 ? 28.758 -0.999 -51.412 1.00 67.00 155 VAL A O 1
ATOM 1211 N N . GLU A 1 156 ? 30.829 -1.781 -51.071 1.00 64.44 156 GLU A N 1
ATOM 1212 C CA . GLU A 1 156 ? 31.483 -0.547 -51.491 1.00 64.44 156 GLU A CA 1
ATOM 1213 C C . GLU A 1 156 ? 31.336 -0.399 -53.015 1.00 64.44 156 GLU A C 1
ATOM 1215 O O . GLU A 1 156 ? 31.937 -1.146 -53.787 1.00 64.44 156 GLU A O 1
ATOM 1220 N N . ASN A 1 157 ? 30.532 0.571 -53.467 1.00 64.62 157 ASN A N 1
ATOM 1221 C CA . ASN A 1 157 ? 30.299 0.870 -54.888 1.00 64.62 157 ASN A CA 1
ATOM 1222 C C . ASN A 1 157 ? 31.513 1.559 -55.549 1.00 64.62 157 ASN A C 1
ATOM 1224 O O . ASN A 1 157 ? 31.378 2.582 -56.214 1.00 64.62 157 ASN A O 1
ATOM 1228 N N . THR A 1 158 ? 32.717 1.016 -55.370 1.00 70.38 158 THR A N 1
ATOM 1229 C CA . THR A 1 158 ? 33.955 1.493 -56.013 1.00 70.38 158 THR A CA 1
ATOM 1230 C C . THR A 1 158 ? 34.015 1.140 -57.503 1.00 70.38 158 THR A C 1
ATOM 1232 O O . THR A 1 158 ? 34.952 1.530 -58.194 1.00 70.38 158 THR A O 1
ATOM 1235 N N . GLY A 1 159 ? 33.036 0.372 -58.004 1.00 69.50 159 GLY A N 1
ATOM 1236 C CA . GLY A 1 159 ? 33.038 -0.196 -59.355 1.00 69.50 159 GLY A CA 1
ATOM 1237 C C . GLY A 1 159 ? 34.087 -1.297 -59.550 1.00 69.50 159 GLY A C 1
ATOM 1238 O O . GLY A 1 159 ? 34.223 -1.825 -60.652 1.00 69.50 159 GLY A O 1
ATOM 1239 N N . TYR A 1 160 ? 34.825 -1.654 -58.494 1.00 69.75 160 TYR A N 1
ATOM 1240 C CA . TYR A 1 160 ? 35.883 -2.650 -58.528 1.00 69.75 160 TYR A CA 1
ATOM 1241 C C . TYR A 1 160 ? 35.318 -4.049 -58.256 1.00 69.75 160 TYR A C 1
ATOM 1243 O O . TYR A 1 160 ? 34.592 -4.275 -57.289 1.00 69.75 160 TYR A O 1
ATOM 1251 N N . VAL A 1 161 ? 35.638 -5.007 -59.125 1.00 75.69 161 VAL A N 1
ATOM 1252 C CA . VAL A 1 161 ? 35.121 -6.378 -59.033 1.00 75.69 161 VAL A CA 1
ATOM 1253 C C . VAL A 1 161 ? 35.826 -7.103 -57.886 1.00 75.69 161 VAL A C 1
ATOM 1255 O O . VAL A 1 161 ? 37.031 -7.332 -57.952 1.00 75.69 161 VAL A O 1
ATOM 1258 N N . GLY A 1 162 ? 35.081 -7.509 -56.853 1.00 68.62 162 GLY A N 1
ATOM 1259 C CA . GLY A 1 162 ? 35.631 -8.056 -55.600 1.00 68.62 162 GLY A CA 1
ATOM 1260 C C . GLY A 1 162 ? 36.500 -9.320 -55.724 1.00 68.62 162 GLY A C 1
ATOM 1261 O O . GLY A 1 162 ? 37.228 -9.658 -54.795 1.00 68.62 162 GLY A O 1
ATOM 1262 N N . SER A 1 163 ? 36.472 -10.016 -56.864 1.00 70.69 163 SER A N 1
ATOM 1263 C CA . SER A 1 163 ? 37.350 -11.166 -57.138 1.00 70.69 163 SER A CA 1
ATOM 1264 C C . SER A 1 163 ? 38.745 -10.782 -57.644 1.00 70.69 163 SER A C 1
ATOM 1266 O O . SER A 1 163 ? 39.629 -11.639 -57.683 1.00 70.69 163 SER A O 1
ATOM 1268 N N . TYR A 1 164 ? 38.965 -9.525 -58.036 1.00 65.88 164 TYR A N 1
ATOM 1269 C CA . TYR A 1 164 ? 40.269 -9.052 -58.490 1.00 65.88 164 TYR A CA 1
ATOM 1270 C C . TYR A 1 164 ? 41.122 -8.596 -57.307 1.00 65.88 164 TYR A C 1
ATOM 1272 O O . TYR A 1 164 ? 40.659 -7.934 -56.383 1.00 65.88 164 TYR A O 1
ATOM 1280 N N . ARG A 1 165 ? 42.400 -8.977 -57.327 1.00 66.31 165 ARG A N 1
ATOM 1281 C CA . ARG A 1 165 ? 43.396 -8.498 -56.364 1.00 66.31 165 ARG A CA 1
ATOM 1282 C C . ARG A 1 165 ? 44.138 -7.319 -56.989 1.00 66.31 165 ARG A C 1
ATOM 1284 O O . ARG A 1 165 ? 44.366 -7.343 -58.197 1.00 66.31 165 ARG A O 1
ATOM 1291 N N . ASN A 1 166 ? 44.540 -6.356 -56.151 1.00 66.31 166 ASN A N 1
ATOM 1292 C CA . ASN A 1 166 ? 45.349 -5.167 -56.480 1.00 66.31 166 ASN A CA 1
ATOM 1293 C C . ASN A 1 166 ? 44.560 -3.873 -56.791 1.00 66.31 166 ASN A C 1
ATOM 1295 O O . ASN A 1 166 ? 45.001 -3.042 -57.589 1.00 66.31 166 ASN A O 1
ATOM 1299 N N . ALA A 1 167 ? 43.413 -3.661 -56.136 1.00 65.88 167 ALA A N 1
ATOM 1300 C CA . ALA A 1 167 ? 42.716 -2.373 -56.163 1.00 65.88 167 ALA A CA 1
ATOM 1301 C C . ALA A 1 167 ? 43.647 -1.255 -55.655 1.00 65.88 167 ALA A C 1
ATOM 1303 O O . ALA A 1 167 ? 44.173 -1.346 -54.548 1.00 65.88 167 ALA A O 1
ATOM 1304 N N . GLY A 1 168 ? 43.868 -0.213 -56.459 1.00 68.94 168 GLY A N 1
ATOM 1305 C CA . GLY A 1 168 ? 44.630 0.974 -56.049 1.00 68.94 168 GLY A CA 1
ATOM 1306 C C . GLY A 1 168 ? 46.162 0.854 -56.052 1.00 68.94 168 GLY A C 1
ATOM 1307 O O . GLY A 1 168 ? 46.824 1.783 -55.606 1.00 68.94 168 GLY A O 1
ATOM 1308 N N . THR A 1 169 ? 46.755 -0.234 -56.563 1.00 64.19 169 THR A N 1
ATOM 1309 C CA . THR A 1 169 ? 48.228 -0.410 -56.580 1.00 64.19 169 THR A CA 1
ATOM 1310 C C . THR A 1 169 ? 48.878 -0.210 -57.956 1.00 64.19 169 THR A C 1
ATOM 1312 O O . THR A 1 169 ? 50.046 -0.548 -58.129 1.00 64.19 169 THR A O 1
ATOM 1315 N N . TYR A 1 170 ? 48.144 0.276 -58.962 1.00 61.75 170 TYR A N 1
ATOM 1316 C CA . TYR A 1 170 ? 48.677 0.442 -60.325 1.00 61.75 170 TYR A CA 1
ATOM 1317 C C . TYR A 1 170 ? 49.400 1.781 -60.545 1.00 61.75 170 TYR A C 1
ATOM 1319 O O . TYR A 1 170 ? 50.278 1.858 -61.401 1.00 61.75 170 TYR A O 1
ATOM 1327 N N . ASP A 1 171 ? 49.110 2.803 -59.734 1.00 62.50 171 ASP A N 1
ATOM 1328 C CA . ASP A 1 171 ? 49.697 4.144 -59.891 1.00 62.50 171 ASP A CA 1
ATOM 1329 C C . ASP A 1 171 ? 51.026 4.337 -59.141 1.00 62.50 171 ASP A C 1
ATOM 1331 O O . ASP A 1 171 ? 51.697 5.362 -59.287 1.00 62.50 171 ASP A O 1
ATOM 1335 N N . THR A 1 172 ? 51.467 3.349 -58.357 1.00 61.91 172 THR A N 1
ATOM 1336 C CA . THR A 1 172 ? 52.771 3.397 -57.688 1.00 61.91 172 THR A CA 1
ATOM 1337 C C . THR A 1 172 ? 53.898 3.109 -58.681 1.00 61.91 172 THR A C 1
ATOM 1339 O O . THR A 1 172 ? 54.331 1.968 -58.835 1.00 61.91 172 THR A O 1
ATOM 1342 N N . LYS A 1 173 ? 54.411 4.153 -59.346 1.00 50.81 173 LYS A N 1
ATOM 1343 C CA . LYS A 1 173 ? 55.707 4.098 -60.044 1.00 50.81 173 LYS A CA 1
ATOM 1344 C C . LYS A 1 173 ? 56.819 3.837 -59.014 1.00 50.81 173 LYS A C 1
ATOM 1346 O O . LYS A 1 173 ? 56.983 4.659 -58.111 1.00 50.81 173 LYS A O 1
ATOM 1351 N N . PRO A 1 174 ? 57.620 2.762 -59.123 1.00 46.75 174 PRO A N 1
ATOM 1352 C CA . PRO A 1 174 ? 58.773 2.593 -58.252 1.00 46.75 174 PRO A CA 1
ATOM 1353 C C . PRO A 1 174 ? 59.855 3.600 -58.661 1.00 46.75 174 PRO A C 1
ATOM 1355 O O . PRO A 1 174 ? 60.512 3.449 -59.690 1.00 46.75 174 PRO A O 1
ATOM 1358 N N . SER A 1 175 ? 60.049 4.649 -57.863 1.00 38.53 175 SER A N 1
ATOM 1359 C CA . SER A 1 175 ? 61.227 5.508 -57.969 1.00 38.53 175 SER A CA 1
ATOM 1360 C C . SER A 1 175 ? 62.441 4.732 -57.456 1.00 38.53 175 SER A C 1
ATOM 1362 O O . SER A 1 175 ? 62.593 4.514 -56.254 1.00 38.53 175 SER A O 1
ATOM 1364 N N . PHE A 1 176 ? 63.293 4.280 -58.371 1.00 36.91 176 PHE A N 1
ATOM 1365 C CA . PHE A 1 176 ? 64.533 3.586 -58.043 1.00 36.91 176 PHE A CA 1
ATOM 1366 C C . PHE A 1 176 ? 65.608 4.622 -57.677 1.00 36.91 176 PHE A C 1
ATOM 1368 O O . PHE A 1 176 ? 66.300 5.144 -58.546 1.00 36.91 176 PHE A O 1
ATOM 1375 N N . SER A 1 177 ? 65.751 4.944 -56.391 1.00 33.69 177 SER A N 1
ATOM 1376 C CA . SER A 1 177 ? 66.932 5.640 -55.868 1.00 33.69 177 SER A CA 1
ATOM 1377 C C . SER A 1 177 ? 67.715 4.664 -55.002 1.00 33.69 177 SER A C 1
ATOM 1379 O O . SER A 1 177 ? 67.324 4.347 -53.877 1.00 33.69 177 SER A O 1
ATOM 1381 N N . GLY A 1 178 ? 68.804 4.139 -55.557 1.00 39.12 178 GLY A N 1
ATOM 1382 C CA . GLY A 1 178 ? 69.711 3.274 -54.825 1.00 39.12 178 GLY A CA 1
ATOM 1383 C C . GLY A 1 178 ? 70.392 4.031 -53.690 1.00 39.12 178 GLY A C 1
ATOM 1384 O O . GLY A 1 178 ? 70.964 5.093 -53.901 1.00 39.12 178 GLY A O 1
ATOM 1385 N N . SER A 1 179 ? 70.362 3.454 -52.493 1.00 32.97 179 SER A N 1
ATOM 1386 C CA . SER A 1 179 ? 71.462 3.472 -51.529 1.00 32.97 179 SER A CA 1
ATOM 1387 C C . SER A 1 179 ? 71.235 2.356 -50.518 1.00 32.97 179 SER A C 1
ATOM 1389 O O . SER A 1 179 ? 70.251 2.315 -49.788 1.00 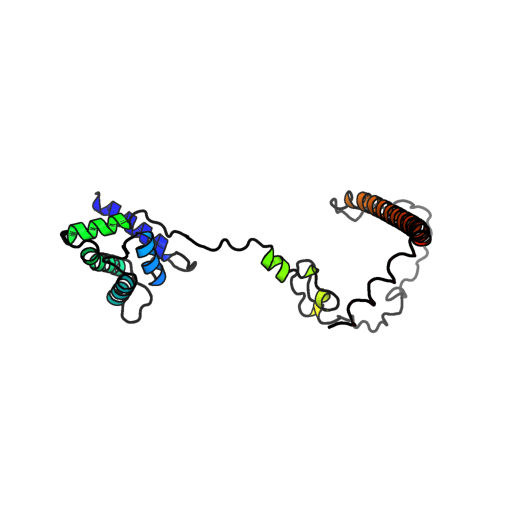32.97 179 SER A O 1
ATOM 1391 N N . ARG A 1 180 ? 72.175 1.421 -50.525 1.00 46.53 180 ARG A N 1
ATOM 1392 C CA . ARG A 1 180 ? 72.416 0.388 -49.524 1.00 46.53 180 ARG A CA 1
ATOM 1393 C C . ARG A 1 180 ? 72.493 1.031 -48.131 1.00 46.53 180 ARG A C 1
ATOM 1395 O O . ARG A 1 180 ? 73.443 1.771 -47.923 1.00 46.53 180 ARG A O 1
ATOM 1402 N N . LEU A 1 181 ? 71.527 0.751 -47.242 1.00 42.91 181 LEU A N 1
ATOM 1403 C CA . LEU A 1 181 ? 71.654 0.438 -45.796 1.00 42.91 181 LEU A CA 1
ATOM 1404 C C . LEU A 1 181 ? 70.329 0.736 -45.048 1.00 42.91 181 LEU A C 1
ATOM 1406 O O . LEU A 1 181 ? 70.051 1.890 -44.753 1.00 42.91 181 LEU A O 1
ATOM 1410 N N . HIS A 1 182 ? 69.530 -0.286 -44.710 1.00 34.47 182 HIS A N 1
ATOM 1411 C CA . HIS A 1 182 ? 68.780 -0.344 -43.438 1.00 34.47 182 HIS A CA 1
ATOM 1412 C C . HIS A 1 182 ? 68.071 -1.701 -43.276 1.00 34.47 182 HIS A C 1
ATOM 1414 O O . HIS A 1 182 ? 66.902 -1.879 -43.606 1.00 34.47 182 HIS A O 1
ATOM 1420 N N . VAL A 1 183 ? 68.787 -2.682 -42.727 1.00 42.12 183 VAL A N 1
ATOM 1421 C CA . VAL A 1 183 ? 68.155 -3.782 -41.987 1.00 42.12 183 VAL A CA 1
ATOM 1422 C C . VAL A 1 183 ? 68.036 -3.283 -40.553 1.00 42.12 183 VAL A C 1
ATOM 1424 O O . VAL A 1 183 ? 68.959 -3.491 -39.782 1.00 42.12 183 VAL A O 1
ATOM 1427 N N . LEU A 1 184 ? 66.985 -2.522 -40.231 1.00 44.16 184 LEU A N 1
ATOM 1428 C CA . LEU A 1 184 ? 66.561 -2.191 -38.859 1.00 44.16 184 LEU A CA 1
ATOM 1429 C C . LEU A 1 184 ? 65.332 -1.273 -38.918 1.00 44.16 184 LEU A C 1
ATOM 1431 O O . LEU A 1 184 ? 65.475 -0.061 -39.003 1.00 44.16 184 LEU A O 1
ATOM 1435 N N . THR A 1 185 ? 64.131 -1.861 -38.918 1.00 39.19 185 THR A N 1
ATOM 1436 C CA . THR A 1 185 ? 62.896 -1.364 -38.259 1.00 39.19 185 THR A CA 1
ATOM 1437 C C . THR A 1 185 ? 61.695 -2.203 -38.714 1.00 39.19 185 THR A C 1
ATOM 1439 O O . THR A 1 185 ? 60.868 -1.781 -39.511 1.00 39.19 185 THR A O 1
ATOM 1442 N N . PHE A 1 186 ? 61.585 -3.428 -38.188 1.00 37.03 186 PHE A N 1
ATOM 1443 C CA . PHE A 1 186 ? 60.342 -4.217 -38.261 1.00 37.03 186 PHE A CA 1
ATOM 1444 C C . PHE A 1 186 ? 59.775 -4.559 -36.877 1.00 37.03 186 PHE A C 1
ATOM 1446 O O . PHE A 1 186 ? 58.898 -5.404 -36.730 1.00 37.03 186 PHE A O 1
ATOM 1453 N N . LEU A 1 187 ? 60.242 -3.882 -35.829 1.00 40.16 187 LEU A N 1
ATOM 1454 C CA . LEU A 1 187 ? 59.651 -4.007 -34.508 1.00 40.16 187 LEU A CA 1
ATOM 1455 C C . LEU A 1 187 ? 59.275 -2.629 -33.979 1.00 40.16 187 LEU A C 1
ATOM 1457 O O . LEU A 1 187 ? 60.136 -1.795 -33.722 1.00 40.16 187 LEU A O 1
ATOM 1461 N N . GLN A 1 188 ? 57.963 -2.489 -33.772 1.00 36.69 188 GLN A N 1
ATOM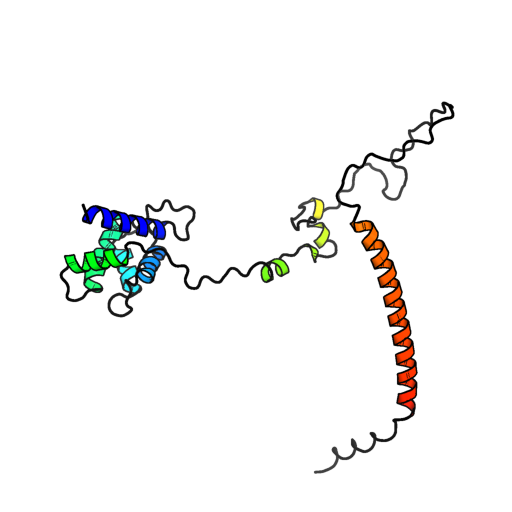 1462 C CA . GLN A 1 188 ? 57.294 -1.646 -32.779 1.00 36.69 188 GLN A CA 1
ATOM 1463 C C . GLN A 1 188 ? 56.501 -0.438 -33.306 1.00 36.69 188 GLN A C 1
ATOM 1465 O O . GLN A 1 188 ? 56.873 0.713 -33.108 1.00 36.69 188 GLN A O 1
ATOM 1470 N N . ARG A 1 189 ? 55.290 -0.701 -33.818 1.00 34.81 189 ARG A N 1
ATOM 1471 C CA . ARG A 1 189 ? 54.132 0.157 -33.501 1.00 34.81 189 ARG A CA 1
ATOM 1472 C C . ARG A 1 189 ? 52.808 -0.618 -33.498 1.00 34.81 189 ARG A C 1
ATOM 1474 O O . ARG A 1 189 ? 51.925 -0.383 -34.306 1.00 34.81 189 ARG A O 1
ATOM 1481 N N . SER A 1 190 ? 52.668 -1.531 -32.540 1.00 34.66 190 SER A N 1
ATOM 1482 C CA . SER A 1 190 ? 51.367 -1.843 -31.937 1.00 34.66 190 SER A CA 1
ATOM 1483 C C . SER A 1 190 ? 51.579 -1.933 -30.431 1.00 34.66 190 SER A C 1
ATOM 1485 O O . SER A 1 190 ? 52.288 -2.804 -29.927 1.00 34.66 190 SER A O 1
ATOM 1487 N N . ASN A 1 191 ? 51.071 -0.919 -29.741 1.00 50.41 191 ASN A N 1
ATOM 1488 C CA . ASN A 1 191 ? 51.191 -0.721 -28.310 1.00 50.41 191 ASN A CA 1
ATOM 1489 C C . ASN A 1 191 ? 49.881 -1.227 -27.691 1.00 50.41 191 ASN A C 1
ATOM 1491 O O . ASN A 1 191 ? 48.879 -0.522 -27.723 1.00 50.41 191 ASN A O 1
ATOM 1495 N N . ASN A 1 192 ? 49.865 -2.479 -27.224 1.00 39.31 192 ASN A N 1
ATOM 1496 C CA . ASN A 1 192 ? 48.778 -3.033 -26.413 1.00 39.31 192 ASN A CA 1
ATOM 1497 C C . ASN A 1 192 ? 49.338 -4.130 -25.477 1.00 39.31 192 ASN A C 1
ATOM 1499 O O . ASN A 1 192 ? 49.672 -5.222 -25.946 1.00 39.31 192 ASN A O 1
ATOM 1503 N N . PRO A 1 193 ? 49.493 -3.869 -24.164 1.00 44.19 193 PRO A N 1
ATOM 1504 C CA . PRO A 1 193 ? 50.178 -4.767 -23.227 1.00 44.19 193 PRO A CA 1
ATOM 1505 C C . PRO A 1 193 ? 49.297 -5.888 -22.625 1.00 44.19 193 PRO A C 1
ATOM 1507 O O . PRO A 1 193 ? 49.636 -6.417 -21.575 1.00 44.19 193 PRO A O 1
ATOM 1510 N N . GLY A 1 194 ? 48.188 -6.284 -23.265 1.00 47.88 194 GLY A N 1
ATOM 1511 C CA . GLY A 1 194 ? 47.205 -7.228 -22.693 1.00 47.88 194 GLY A CA 1
ATOM 1512 C C . GLY A 1 194 ? 47.095 -8.621 -23.334 1.00 47.88 194 GLY A C 1
ATOM 1513 O O . GLY A 1 194 ? 46.230 -9.390 -22.934 1.00 47.88 194 GLY A O 1
ATOM 1514 N N . GLN A 1 195 ? 47.910 -8.968 -24.338 1.00 40.59 195 GLN A N 1
ATOM 1515 C CA . GLN A 1 195 ? 47.697 -10.189 -25.148 1.00 40.59 195 GLN A CA 1
ATOM 1516 C C . GLN A 1 195 ? 48.899 -11.145 -25.263 1.00 40.59 195 GLN A C 1
ATOM 1518 O O . GLN A 1 195 ? 48.885 -12.063 -26.082 1.00 40.59 195 GLN A O 1
ATOM 1523 N N . LYS A 1 196 ? 49.960 -10.971 -24.466 1.00 42.47 196 LYS A N 1
ATOM 1524 C CA . LYS A 1 196 ? 51.167 -11.816 -24.589 1.00 42.47 196 LYS A CA 1
ATOM 1525 C C . LYS A 1 196 ? 51.153 -13.089 -23.729 1.00 42.47 196 LYS A C 1
ATOM 1527 O O . LYS A 1 196 ? 51.916 -14.004 -24.033 1.00 42.47 196 LYS A O 1
ATOM 1532 N N . GLU A 1 197 ? 50.255 -13.202 -22.750 1.00 44.78 197 GLU A N 1
ATOM 1533 C CA . GLU A 1 197 ? 50.086 -14.426 -21.943 1.00 44.78 197 GLU A CA 1
ATOM 1534 C C . GLU A 1 197 ? 49.257 -15.510 -22.666 1.00 44.78 197 GLU A C 1
ATOM 1536 O O . GLU A 1 197 ? 49.500 -16.702 -22.504 1.00 44.78 197 GLU A O 1
ATOM 1541 N N . THR A 1 198 ? 48.307 -15.129 -23.525 1.00 42.91 198 THR A N 1
ATOM 1542 C CA . THR A 1 198 ? 47.313 -16.059 -24.097 1.00 42.91 198 THR A CA 1
ATOM 1543 C C . THR A 1 198 ? 47.806 -16.843 -25.317 1.00 42.91 198 THR A C 1
ATOM 1545 O O . THR A 1 198 ? 47.241 -17.883 -25.657 1.00 42.91 198 THR A O 1
ATOM 1548 N N . LEU A 1 199 ? 48.887 -16.403 -25.971 1.00 43.69 199 LEU A N 1
ATOM 1549 C CA . LEU A 1 199 ? 49.390 -17.052 -27.189 1.00 43.69 199 LEU A CA 1
ATOM 1550 C C . LEU A 1 199 ? 50.246 -18.304 -26.915 1.00 43.69 199 LEU A C 1
ATOM 1552 O O . LEU A 1 199 ? 50.396 -19.152 -27.797 1.00 43.69 199 LEU A O 1
ATOM 1556 N N . LYS A 1 200 ? 50.815 -18.430 -25.707 1.00 52.00 200 LYS A N 1
ATOM 1557 C CA . LYS A 1 200 ? 51.596 -19.613 -25.300 1.00 52.00 200 LYS A CA 1
ATOM 1558 C C . LYS A 1 200 ? 50.684 -20.764 -24.863 1.00 52.00 200 LYS A C 1
ATOM 1560 O O . LYS A 1 200 ? 50.932 -21.902 -25.253 1.00 52.00 200 LYS A O 1
ATOM 1565 N N . GLU A 1 201 ? 49.586 -20.449 -24.178 1.00 51.00 201 GLU A N 1
ATOM 1566 C CA . GLU A 1 201 ? 48.567 -21.422 -23.757 1.00 51.00 201 GLU A CA 1
ATOM 1567 C C . GLU A 1 201 ? 47.819 -22.040 -24.950 1.00 51.00 201 GLU A C 1
ATOM 1569 O O . GLU A 1 201 ? 47.623 -23.255 -24.998 1.00 51.00 201 GLU A O 1
ATOM 1574 N N . LEU A 1 202 ? 47.496 -21.254 -25.990 1.00 50.53 202 LEU A N 1
ATOM 1575 C CA . LEU A 1 202 ? 46.828 -21.791 -27.186 1.00 50.53 202 LEU A CA 1
ATOM 1576 C C . LEU A 1 202 ? 47.679 -22.826 -27.941 1.00 50.53 202 LEU A C 1
ATOM 1578 O O . LEU A 1 202 ? 47.144 -23.813 -28.443 1.00 50.53 202 LEU A O 1
ATOM 1582 N N . ARG A 1 203 ? 49.004 -22.638 -28.013 1.00 56.94 203 ARG A N 1
ATOM 1583 C CA . ARG A 1 203 ? 49.887 -23.589 -28.712 1.00 56.94 203 ARG A CA 1
ATOM 1584 C C . ARG A 1 203 ? 50.021 -24.910 -27.958 1.00 56.94 203 ARG A C 1
ATOM 1586 O O . ARG A 1 203 ? 50.055 -25.958 -28.598 1.00 56.94 203 ARG A O 1
ATOM 1593 N N . LEU A 1 204 ? 50.042 -24.876 -26.625 1.00 60.34 204 LEU A N 1
ATOM 1594 C CA . LEU A 1 204 ? 50.105 -26.086 -25.804 1.00 60.34 204 LEU A CA 1
ATOM 1595 C C . LEU A 1 204 ? 48.774 -26.857 -25.844 1.00 60.34 204 LEU A C 1
ATOM 1597 O O . LEU A 1 204 ? 48.772 -28.081 -25.968 1.00 60.34 204 LEU A O 1
ATOM 1601 N N . CYS A 1 205 ? 47.645 -26.140 -25.856 1.00 50.84 205 CYS A N 1
ATOM 1602 C CA . CYS A 1 205 ? 46.313 -26.737 -25.956 1.00 50.84 205 CYS A CA 1
ATOM 1603 C C . CYS A 1 205 ? 46.079 -27.433 -27.311 1.00 50.84 205 CYS A C 1
ATOM 1605 O O . CYS A 1 205 ? 45.555 -28.547 -27.348 1.00 50.84 205 CYS A O 1
ATOM 1607 N N . CYS A 1 206 ? 46.535 -26.845 -28.426 1.00 54.34 206 CYS A N 1
ATOM 1608 C CA . CYS A 1 206 ? 46.437 -27.483 -29.746 1.00 54.34 206 CYS A CA 1
ATOM 1609 C C . CYS A 1 206 ? 47.260 -28.781 -29.840 1.00 54.34 206 CYS A C 1
ATOM 1611 O O . CYS A 1 206 ? 46.794 -29.760 -30.425 1.00 54.34 206 CYS A O 1
ATOM 1613 N N . ILE A 1 207 ? 48.452 -28.828 -29.236 1.00 70.81 207 ILE A N 1
ATOM 1614 C CA . ILE A 1 207 ? 49.306 -30.028 -29.246 1.00 70.81 207 ILE A CA 1
ATOM 1615 C C . ILE A 1 207 ? 48.701 -31.132 -28.363 1.00 70.81 207 ILE A C 1
ATOM 1617 O O . ILE A 1 207 ? 48.624 -32.285 -28.787 1.00 70.81 207 ILE A O 1
ATOM 1621 N N . LEU A 1 208 ? 48.192 -30.782 -27.177 1.00 68.56 208 LEU A N 1
ATOM 1622 C CA . LEU A 1 208 ? 47.537 -31.737 -26.276 1.00 68.56 208 LEU A CA 1
ATOM 1623 C C . LEU A 1 208 ? 46.231 -32.293 -26.863 1.00 68.56 208 LEU A C 1
ATOM 1625 O O . LEU A 1 208 ? 45.971 -33.489 -26.749 1.00 68.56 208 LEU A O 1
ATOM 1629 N N . CYS A 1 209 ? 45.441 -31.465 -27.553 1.00 59.56 209 CYS A N 1
ATOM 1630 C CA . CYS A 1 209 ? 44.203 -31.904 -28.203 1.00 59.56 209 CYS A CA 1
ATOM 1631 C C . CYS A 1 209 ? 44.475 -32.885 -29.360 1.00 59.56 209 CYS A C 1
ATOM 1633 O O . CYS A 1 209 ? 43.763 -33.881 -29.520 1.00 59.56 209 CYS A O 1
ATOM 1635 N N . SER A 1 210 ? 45.561 -32.657 -30.107 1.00 69.00 210 SER A N 1
ATOM 1636 C CA . SER A 1 210 ? 46.009 -33.542 -31.193 1.00 69.00 210 SER A CA 1
ATOM 1637 C C . SER A 1 210 ? 46.496 -34.902 -30.672 1.00 69.00 210 SER A C 1
ATOM 1639 O O . SER A 1 210 ? 46.203 -35.940 -31.259 1.00 69.00 210 SER A O 1
ATOM 1641 N N . LEU A 1 211 ? 47.205 -34.922 -29.538 1.00 72.44 211 LEU A N 1
ATOM 1642 C CA . LEU A 1 211 ? 47.682 -36.162 -28.914 1.00 72.44 211 LEU A CA 1
ATOM 1643 C C . LEU A 1 211 ? 46.545 -36.967 -28.268 1.00 72.44 211 LEU A C 1
ATOM 1645 O O . LEU A 1 211 ? 46.537 -38.196 -28.344 1.00 72.44 211 LEU A O 1
ATOM 1649 N N . PHE A 1 212 ? 45.557 -36.290 -27.675 1.00 73.62 212 PHE A N 1
ATOM 1650 C CA . PHE A 1 212 ? 44.414 -36.953 -27.046 1.00 73.62 212 PHE A CA 1
ATOM 1651 C C . PHE A 1 212 ? 43.499 -37.628 -28.075 1.00 73.62 212 PHE A C 1
ATOM 1653 O O . PHE A 1 212 ? 43.076 -38.766 -27.882 1.00 73.62 212 PHE A O 1
ATOM 1660 N N . THR A 1 213 ? 43.253 -36.974 -29.214 1.00 70.44 213 THR A N 1
ATOM 1661 C CA . THR A 1 213 ? 42.492 -37.580 -30.319 1.00 70.44 213 THR A CA 1
ATOM 1662 C C . THR A 1 213 ? 43.204 -38.799 -30.905 1.00 70.44 213 THR A C 1
ATOM 1664 O O . THR A 1 213 ? 42.552 -39.810 -31.169 1.00 70.44 213 THR A O 1
ATOM 1667 N N . PHE A 1 214 ? 44.535 -38.762 -31.017 1.00 73.56 214 PHE A N 1
ATOM 1668 C CA . PHE A 1 214 ? 45.324 -39.916 -31.458 1.00 73.56 214 PHE A CA 1
ATOM 1669 C C . PHE A 1 214 ? 45.237 -41.101 -30.480 1.00 73.56 214 PHE A C 1
ATOM 1671 O O . PHE A 1 214 ? 45.038 -42.240 -30.906 1.00 73.56 214 PHE A O 1
ATOM 1678 N N . LEU A 1 215 ? 45.308 -40.841 -29.168 1.00 73.25 215 LEU A N 1
ATOM 1679 C CA . LEU A 1 215 ? 45.165 -41.864 -28.123 1.00 73.25 215 LEU A CA 1
ATOM 1680 C C . LEU A 1 215 ? 43.759 -42.483 -28.095 1.00 73.25 215 LEU A C 1
ATOM 1682 O O . LEU A 1 215 ? 43.628 -43.705 -28.005 1.00 73.25 215 LEU A O 1
ATOM 1686 N N . CYS A 1 216 ? 42.704 -41.673 -28.227 1.00 68.94 216 CYS A N 1
ATOM 1687 C CA . CYS A 1 216 ? 41.327 -42.171 -28.286 1.00 68.94 216 CYS A CA 1
ATOM 1688 C C . CYS A 1 216 ? 41.074 -43.037 -29.526 1.00 68.94 216 CYS A C 1
ATOM 1690 O O . CYS A 1 216 ? 40.393 -44.061 -29.434 1.00 68.94 216 CYS A O 1
ATOM 1692 N N . TYR A 1 217 ? 41.645 -42.664 -30.674 1.00 71.94 217 TYR A N 1
ATOM 1693 C CA . TYR A 1 217 ? 41.525 -43.448 -31.902 1.00 71.94 217 TYR A CA 1
ATOM 1694 C C . TYR A 1 217 ? 42.221 -44.810 -31.767 1.00 71.94 217 TYR A C 1
ATOM 1696 O O . TYR A 1 217 ? 41.640 -45.843 -32.105 1.00 71.94 217 TYR A O 1
ATOM 1704 N N . PHE A 1 218 ? 43.416 -44.836 -31.166 1.00 71.94 218 PHE A N 1
ATOM 1705 C CA . PHE A 1 218 ? 44.143 -46.078 -30.889 1.00 71.94 218 PHE A CA 1
ATOM 1706 C C . PHE A 1 218 ? 43.391 -46.993 -29.907 1.00 71.94 218 PHE A C 1
ATOM 1708 O O . PHE A 1 218 ? 43.287 -48.199 -30.134 1.00 71.94 218 PHE A O 1
ATOM 1715 N N . ALA A 1 219 ? 42.793 -46.429 -28.852 1.00 68.69 219 ALA A N 1
ATOM 1716 C CA . ALA A 1 219 ? 41.993 -47.187 -27.889 1.00 68.69 219 ALA A CA 1
ATOM 1717 C C . ALA A 1 219 ? 40.721 -47.790 -28.516 1.00 68.69 219 ALA A C 1
ATOM 1719 O O . ALA A 1 219 ? 40.357 -48.926 -28.206 1.00 68.69 219 ALA A O 1
ATOM 1720 N N . SER A 1 220 ? 40.068 -47.067 -29.433 1.00 65.38 220 SER A N 1
ATOM 1721 C CA . SER A 1 220 ? 38.858 -47.544 -30.116 1.00 65.38 220 SER A CA 1
ATOM 1722 C C . SER A 1 220 ? 39.145 -48.729 -31.050 1.00 65.38 220 SER A C 1
ATOM 1724 O O . SER A 1 220 ? 38.382 -49.701 -31.073 1.00 65.38 220 SER A O 1
ATOM 1726 N N . ILE A 1 221 ? 40.289 -48.701 -31.746 1.00 70.12 221 ILE A N 1
ATOM 1727 C CA . ILE A 1 221 ? 40.764 -49.812 -32.587 1.00 70.12 221 ILE A CA 1
ATOM 1728 C C . ILE A 1 221 ? 41.083 -51.044 -31.728 1.00 70.12 221 ILE A C 1
ATOM 1730 O O . ILE A 1 221 ? 40.639 -52.150 -32.041 1.00 70.12 221 ILE A O 1
ATOM 1734 N N . CYS A 1 222 ? 41.779 -50.867 -30.599 1.00 62.88 222 CYS A N 1
ATOM 1735 C CA . CYS A 1 222 ? 42.059 -51.966 -29.671 1.00 62.88 222 CYS A CA 1
ATOM 1736 C C . CYS A 1 222 ? 40.773 -52.591 -29.103 1.00 62.88 222 CYS A C 1
ATOM 1738 O O . CYS A 1 222 ? 40.667 -53.816 -29.020 1.00 62.88 222 CYS A O 1
ATOM 1740 N N . PHE A 1 223 ? 39.767 -51.774 -28.770 1.00 63.66 223 PHE A N 1
ATOM 1741 C CA . PHE A 1 223 ? 38.496 -52.259 -28.228 1.00 63.66 223 PHE A CA 1
ATOM 1742 C C . PHE A 1 223 ? 37.679 -53.050 -29.259 1.00 63.66 223 PHE A C 1
ATOM 1744 O O . PHE A 1 223 ? 37.114 -54.090 -28.928 1.00 63.66 223 PHE A O 1
ATOM 1751 N N . THR A 1 224 ? 37.655 -52.628 -30.528 1.00 60.56 224 THR A N 1
ATOM 1752 C CA . THR A 1 224 ? 36.932 -53.364 -31.583 1.00 60.56 224 THR A CA 1
ATOM 1753 C C . THR A 1 224 ? 37.586 -54.704 -31.919 1.00 60.56 224 THR A C 1
ATOM 1755 O O . THR A 1 224 ? 36.875 -55.689 -32.136 1.00 60.56 224 THR A O 1
ATOM 1758 N N . VAL A 1 225 ? 38.922 -54.782 -31.912 1.00 62.38 225 VAL A N 1
ATOM 1759 C CA . VAL A 1 225 ? 39.648 -56.049 -32.109 1.00 62.38 225 VAL A CA 1
ATOM 1760 C C . VAL A 1 225 ? 39.405 -57.006 -30.935 1.00 62.38 225 VAL A C 1
ATOM 1762 O O . VAL A 1 225 ? 39.121 -58.186 -31.154 1.00 62.38 225 VAL A O 1
ATOM 1765 N N . PHE A 1 226 ? 39.412 -56.495 -29.700 1.00 62.22 226 PHE A N 1
ATOM 1766 C CA . PHE A 1 226 ? 39.149 -57.289 -28.497 1.00 62.22 226 PHE A CA 1
ATOM 1767 C C . PHE A 1 226 ? 37.696 -57.799 -28.437 1.00 62.22 226 PHE A C 1
ATOM 1769 O O . PHE A 1 226 ? 37.458 -58.989 -28.220 1.00 62.22 226 PHE A O 1
ATOM 1776 N N . TYR A 1 227 ? 36.713 -56.945 -28.743 1.00 55.97 227 TYR A N 1
ATOM 1777 C CA . TYR A 1 227 ? 35.291 -57.314 -28.730 1.00 55.97 227 TYR A CA 1
ATOM 1778 C C . TYR A 1 227 ? 34.929 -58.323 -29.836 1.00 55.97 227 TYR A C 1
ATOM 1780 O O . TYR A 1 227 ? 34.109 -59.221 -29.632 1.00 55.97 227 TYR A O 1
ATOM 1788 N N . LYS A 1 228 ? 35.581 -58.241 -31.006 1.00 59.50 228 LYS A N 1
ATOM 1789 C CA . LYS A 1 228 ? 35.398 -59.207 -32.106 1.00 59.50 228 LYS A CA 1
ATOM 1790 C C . LYS A 1 228 ? 36.048 -60.570 -31.824 1.00 59.50 228 LYS A C 1
ATOM 1792 O O . LYS A 1 228 ? 35.625 -61.563 -32.420 1.00 59.50 228 LYS A O 1
ATOM 1797 N N . SER A 1 229 ? 37.037 -60.626 -30.927 1.00 60.22 229 SER A N 1
ATOM 1798 C CA . SER A 1 229 ? 37.637 -61.876 -30.440 1.00 60.22 229 SER A CA 1
ATOM 1799 C C . SER A 1 229 ? 36.715 -62.584 -29.436 1.00 60.22 229 SER A C 1
ATOM 1801 O O . SER A 1 229 ? 36.405 -63.761 -29.604 1.00 60.22 229 SER A O 1
ATOM 1803 N N . ILE A 1 230 ? 36.156 -61.844 -28.470 1.00 59.50 230 ILE A N 1
ATOM 1804 C CA . ILE A 1 230 ? 35.257 -62.397 -27.438 1.00 59.50 230 ILE A CA 1
ATOM 1805 C C . ILE A 1 230 ? 33.915 -62.869 -28.027 1.00 59.50 230 ILE A C 1
ATOM 1807 O O . ILE A 1 230 ? 33.421 -63.938 -27.670 1.00 59.50 230 ILE A O 1
ATOM 1811 N N . ARG A 1 231 ? 33.340 -62.137 -28.993 1.00 55.47 231 ARG A N 1
ATOM 1812 C CA . ARG A 1 231 ? 32.048 -62.494 -29.618 1.00 55.47 231 ARG A CA 1
ATOM 1813 C C . ARG A 1 231 ? 32.079 -63.807 -30.417 1.00 55.47 231 ARG A C 1
ATOM 1815 O O . ARG A 1 231 ? 31.026 -64.363 -30.706 1.00 55.47 231 ARG A O 1
ATOM 1822 N N . ARG A 1 232 ? 33.263 -64.325 -30.765 1.00 55.97 232 ARG A N 1
ATOM 1823 C CA . ARG A 1 232 ? 33.414 -65.584 -31.514 1.00 55.97 232 ARG A CA 1
ATOM 1824 C C . ARG A 1 232 ? 33.314 -66.840 -30.632 1.00 55.97 232 ARG A C 1
ATOM 1826 O O . ARG A 1 232 ? 33.161 -67.926 -31.172 1.00 55.97 232 ARG A O 1
ATOM 1833 N N . HIS A 1 233 ? 33.350 -66.689 -29.304 1.00 60.00 233 HIS A N 1
ATOM 1834 C CA . HIS A 1 233 ? 33.296 -67.799 -28.344 1.00 60.00 233 HIS A CA 1
ATOM 1835 C C . HIS A 1 233 ? 31.956 -67.949 -27.597 1.00 60.00 233 HIS A C 1
ATOM 1837 O O . HIS A 1 233 ? 31.812 -68.891 -26.823 1.00 60.00 233 HIS A O 1
ATOM 1843 N N . LEU A 1 234 ? 30.966 -67.073 -27.824 1.00 55.94 234 LEU A N 1
ATOM 1844 C CA . LEU A 1 234 ? 29.743 -66.996 -27.004 1.00 55.94 234 LEU A CA 1
ATOM 1845 C C . LEU A 1 234 ? 28.428 -67.088 -27.814 1.00 55.94 234 LEU A C 1
ATOM 1847 O O . LEU A 1 234 ? 27.513 -66.291 -27.629 1.00 55.94 234 LEU A O 1
ATOM 1851 N N . HIS A 1 235 ? 28.328 -68.043 -28.741 1.00 55.72 235 HIS A N 1
ATOM 1852 C CA . HIS A 1 235 ? 27.096 -68.304 -29.503 1.00 55.72 235 HIS A CA 1
ATOM 1853 C C . HIS A 1 235 ? 26.919 -69.821 -29.668 1.00 55.72 235 HIS A C 1
ATOM 1855 O O . HIS A 1 235 ? 27.436 -70.389 -30.630 1.00 55.72 235 HIS A O 1
ATOM 1861 N N . PRO A 1 236 ? 26.312 -70.511 -28.681 1.00 54.00 236 PRO A N 1
ATOM 1862 C CA . PRO A 1 236 ? 25.033 -71.160 -28.988 1.00 54.00 236 PRO A CA 1
ATOM 1863 C C . PRO A 1 236 ? 24.157 -71.414 -27.739 1.00 54.00 236 PRO A C 1
ATOM 1865 O O . PRO A 1 236 ? 24.083 -72.550 -27.292 1.00 54.00 236 PRO A O 1
ATOM 1868 N N . LEU A 1 237 ? 23.485 -70.420 -27.140 1.00 51.09 237 LEU A N 1
ATOM 1869 C CA . LEU A 1 237 ? 22.543 -70.697 -26.029 1.00 51.09 237 LEU A CA 1
ATOM 1870 C C . LEU A 1 237 ? 21.349 -69.725 -25.916 1.00 51.09 237 LEU A C 1
ATOM 1872 O O . LEU A 1 237 ? 20.848 -69.499 -24.819 1.00 51.09 237 LEU A O 1
ATOM 1876 N N . THR A 1 238 ? 20.840 -69.157 -27.014 1.00 53.84 238 THR A N 1
ATOM 1877 C CA . THR A 1 238 ? 19.646 -68.280 -26.933 1.00 53.84 238 THR A CA 1
ATOM 1878 C C . THR A 1 238 ? 18.655 -68.410 -28.092 1.00 53.84 238 THR A C 1
ATOM 1880 O O . THR A 1 238 ? 17.897 -67.478 -28.323 1.00 53.84 238 THR A O 1
ATOM 1883 N N . ASP A 1 239 ? 18.596 -69.555 -28.783 1.00 52.22 239 ASP A N 1
ATOM 1884 C CA . ASP A 1 239 ? 17.624 -69.764 -29.880 1.00 52.22 239 ASP A CA 1
ATOM 1885 C C . ASP A 1 239 ? 16.480 -70.749 -29.555 1.00 52.22 239 ASP A C 1
ATOM 1887 O O . ASP A 1 239 ? 15.584 -70.931 -30.371 1.00 52.22 239 ASP A O 1
ATOM 1891 N N . ASN A 1 240 ? 16.423 -71.332 -28.348 1.00 53.78 240 ASN A N 1
ATOM 1892 C CA . ASN A 1 240 ? 15.411 -72.351 -27.997 1.00 53.78 240 ASN A CA 1
ATOM 1893 C C . ASN A 1 240 ? 14.360 -71.941 -26.947 1.00 53.78 240 ASN A C 1
ATOM 1895 O O . ASN A 1 240 ? 13.527 -72.764 -26.584 1.00 53.78 240 ASN A O 1
ATOM 1899 N N . TYR A 1 241 ? 14.332 -70.687 -26.481 1.00 49.94 241 TYR A N 1
ATOM 1900 C CA . TYR A 1 241 ? 13.346 -70.248 -25.473 1.00 49.94 241 TYR A CA 1
ATOM 1901 C C . TYR A 1 241 ? 12.218 -69.351 -26.006 1.00 49.94 241 TYR A C 1
ATOM 1903 O O . TYR A 1 241 ? 11.267 -69.081 -25.278 1.00 49.94 241 TYR A O 1
ATOM 1911 N N . PHE A 1 242 ? 12.261 -68.931 -27.276 1.00 49.38 242 PHE A N 1
ATOM 1912 C CA . PHE A 1 242 ? 11.251 -68.022 -27.843 1.00 49.38 242 PHE A CA 1
ATOM 1913 C C . PHE A 1 242 ? 10.137 -68.716 -28.653 1.00 49.38 242 PHE A C 1
ATOM 1915 O O . PHE A 1 242 ? 9.196 -68.055 -29.083 1.00 49.38 242 PHE A O 1
ATOM 1922 N N . GLN A 1 243 ? 10.199 -70.042 -28.836 1.00 51.97 243 GLN A N 1
ATOM 1923 C CA . GLN A 1 243 ? 9.193 -70.811 -29.594 1.00 51.97 243 GLN A CA 1
ATOM 1924 C C . GLN A 1 243 ? 8.161 -71.563 -28.730 1.00 51.97 243 GLN A C 1
ATOM 1926 O O . GLN A 1 243 ? 7.243 -72.168 -29.273 1.00 51.97 243 GLN A O 1
ATOM 1931 N N . LEU A 1 244 ? 8.249 -71.493 -27.396 1.00 50.72 244 LEU A N 1
ATOM 1932 C CA . LEU A 1 244 ? 7.361 -72.232 -26.477 1.00 50.72 244 LEU A CA 1
ATOM 1933 C C . LEU A 1 244 ? 6.258 -71.388 -25.806 1.00 50.72 244 LEU A C 1
ATOM 1935 O O . LEU A 1 244 ? 5.482 -71.930 -25.033 1.00 50.72 244 LEU A O 1
ATOM 1939 N N . PHE A 1 245 ? 6.140 -70.089 -26.112 1.00 47.38 245 PHE A N 1
ATOM 1940 C CA . PHE A 1 245 ? 5.117 -69.203 -25.516 1.00 47.38 245 PHE A CA 1
ATOM 1941 C C . PHE A 1 245 ? 4.001 -68.771 -26.486 1.00 47.38 245 PHE A C 1
ATOM 1943 O O . PHE A 1 245 ? 3.180 -67.922 -26.146 1.00 47.38 245 PHE A O 1
ATOM 1950 N N . ARG A 1 246 ? 3.962 -69.332 -27.705 1.00 52.75 246 ARG A N 1
ATOM 1951 C CA . ARG A 1 246 ? 2.958 -68.989 -28.735 1.00 52.75 246 ARG A CA 1
ATOM 1952 C C . ARG A 1 246 ? 1.994 -70.128 -29.088 1.00 52.75 246 ARG A C 1
ATOM 1954 O O . ARG A 1 246 ? 1.174 -69.965 -29.986 1.00 52.75 246 ARG A O 1
ATOM 1961 N N . ILE A 1 247 ? 2.074 -71.259 -28.392 1.00 50.53 247 ILE A N 1
ATOM 1962 C CA . ILE A 1 247 ? 1.172 -72.402 -28.550 1.00 50.53 247 ILE A CA 1
ATOM 1963 C C . ILE A 1 247 ? 0.855 -72.897 -27.133 1.00 50.53 247 ILE A C 1
ATOM 1965 O O . ILE A 1 247 ? 1.782 -73.265 -26.419 1.00 50.53 247 ILE A O 1
ATOM 1969 N N . ASN A 1 248 ? -0.431 -72.887 -26.776 1.00 40.38 248 ASN A N 1
ATOM 1970 C CA . ASN A 1 248 ? -1.076 -73.244 -25.499 1.00 40.38 248 ASN A CA 1
ATOM 1971 C C . ASN A 1 248 ? -1.344 -72.073 -24.533 1.00 40.38 248 ASN A C 1
ATOM 1973 O O . ASN A 1 248 ? -0.425 -71.361 -24.140 1.00 40.38 248 ASN A O 1
ATOM 1977 N N . LEU A 1 249 ? -2.577 -71.793 -24.091 1.00 43.84 249 LEU A N 1
ATOM 1978 C CA . LEU A 1 249 ? -3.829 -72.576 -24.133 1.00 43.84 249 LEU A CA 1
ATOM 1979 C C . LEU A 1 249 ? -3.683 -74.039 -23.693 1.00 43.84 249 LEU A C 1
ATOM 1981 O O . LEU A 1 249 ? -3.410 -74.899 -24.551 1.00 43.84 249 LEU A O 1
#

InterPro domains:
  IPR008907 Tubulin polymerization-promoting protein [PF05517] (13-166)
  IPR008907 Tubulin polymerization-promoting protein [PTHR12932] (6-173)
  IPR011992 EF-hand domain pair [SSF47473] (4-138)

Foldseek 3Di:
DVVVVLVVLLLVLQLQLQCPPPVPGPSFKHFLVSQLLLCVQLVLPVVPQDDSVNSSVLVCVLDDVPDRIDGPVSVLVSLLVSQCSRDPPDDSVVSSVVSSVSRGPTHRDPPPDPPPPPCPVVVVVQVLVPDDDLSNLQADPVSHGPPPRSVDPPDDPPVDDPVDPDPPPPPDDDPDDDDDDDPDDPDDDDDDPPPPVVVVVVVVVVVVVVVVVVVVVVVVVVVVVVVVVVVVPDDDDPDPPPPPPPDDD

pLDDT: mean 72.86, std 17.43, range [32.97, 94.56]

Solvent-accessible surface area (backbone atoms only — not comparable to full-atom values): 15613 Å² total; per-residue (Å²): 123,65,74,63,52,57,54,48,36,38,50,53,20,50,29,50,37,24,32,56,98,36,95,83,50,86,34,65,48,35,39,60,71,39,49,57,45,48,36,53,72,40,52,61,46,68,79,76,66,26,45,73,66,54,55,54,50,41,52,62,66,56,26,57,100,82,55,72,46,33,44,64,70,40,49,54,52,38,48,54,67,44,16,59,51,59,40,76,87,57,57,74,67,61,21,33,54,55,50,48,64,43,39,38,81,45,68,81,72,77,80,84,63,74,72,73,79,75,54,64,73,58,48,69,73,66,51,49,84,78,45,61,72,72,64,29,51,28,34,47,100,86,52,49,71,51,59,65,71,22,75,44,88,84,73,76,87,78,83,66,63,86,88,61,86,68,86,89,61,81,81,69,74,84,80,86,72,91,72,97,83,81,96,79,84,91,78,88,92,79,94,71,98,84,63,78,73,62,64,60,54,54,56,53,51,54,53,52,52,56,53,50,53,53,51,53,52,53,50,52,55,53,49,53,57,51,52,61,56,58,63,74,76,73,78,90,86,82,84,81,76,81,77,69,82,84,66,73,137

Mean predicted aligned error: 20.87 Å